Protein AF-A0A1Q6EIS1-F1 (afdb_monomer)

pLDDT: mean 86.13, std 13.19, range [31.45, 98.06]

Secondary structure (DSSP, 8-state):
--GGGGTHHHHHHHTT-HHHHHHHHHHTTT--HHHHHHHHHHHHHHHHHHT-S---TTTHHHHHHHHHHHHHHHHHHHTTS---TTHHHHHHHHHGGG-SS-TT--HHHHHSS-HHHHHHTT--HHHHHHHHHHHTT-HHHHHHHHHTT--TT--B-TTS-HHHHTTS-GGG-B-HHHHHHHHHHHHHHHTTHHHHHHH----TT----SHHHHHHHHHHHHHHHHHHHHHHHTT-

Structure (mmCIF, N/CA/C/O backbone):
data_AF-A0A1Q6EIS1-F1
#
_entry.id   AF-A0A1Q6EIS1-F1
#
loop_
_atom_site.group_PDB
_atom_site.id
_atom_site.type_symbol
_atom_site.label_atom_id
_atom_site.label_alt_id
_atom_site.label_comp_id
_atom_site.label_asym_id
_atom_site.label_entity_id
_atom_site.label_seq_id
_atom_site.pdbx_PDB_ins_code
_atom_site.Cartn_x
_atom_site.Cartn_y
_atom_site.Cartn_z
_atom_site.occupancy
_atom_site.B_iso_or_equiv
_atom_site.auth_seq_id
_atom_site.auth_comp_id
_atom_site.auth_asym_id
_atom_site.auth_atom_id
_atom_site.pdbx_PDB_model_num
ATOM 1 N N . MET A 1 1 ? -29.508 15.658 17.525 1.00 32.72 1 MET A N 1
ATOM 2 C CA . MET A 1 1 ? -28.485 14.763 18.112 1.00 32.72 1 MET A CA 1
ATOM 3 C C . MET A 1 1 ? -27.381 14.640 17.078 1.00 32.72 1 MET A C 1
ATOM 5 O O . MET A 1 1 ? -27.708 14.406 15.923 1.00 32.72 1 MET A O 1
ATOM 9 N N . SER A 1 2 ? -26.144 15.000 17.427 1.00 31.45 2 SER A N 1
ATOM 10 C CA . SER A 1 2 ? -25.091 15.277 16.443 1.00 31.45 2 SER A CA 1
ATOM 11 C C . SER A 1 2 ? -24.577 13.999 15.774 1.00 31.45 2 SER A C 1
ATOM 13 O O . SER A 1 2 ? -24.245 13.030 16.447 1.00 31.45 2 SER A O 1
ATOM 15 N N . ASN A 1 3 ? -24.428 14.037 14.448 1.00 36.28 3 ASN A N 1
ATOM 16 C CA . ASN A 1 3 ? -23.754 13.020 13.623 1.00 36.28 3 ASN A CA 1
ATOM 17 C C . ASN A 1 3 ? -22.251 12.835 13.957 1.00 36.28 3 ASN A C 1
ATOM 19 O O . ASN A 1 3 ? -21.523 12.200 13.202 1.00 36.28 3 ASN A O 1
ATOM 23 N N . GLN A 1 4 ? -21.754 13.385 15.069 1.00 46.34 4 GLN A N 1
ATOM 24 C CA . GLN A 1 4 ? -20.343 13.309 15.465 1.00 46.34 4 GLN A CA 1
ATOM 25 C C . GLN A 1 4 ? -19.956 11.957 16.082 1.00 46.34 4 GLN A C 1
ATOM 27 O O . GLN A 1 4 ? -18.775 11.625 16.104 1.00 46.34 4 GLN A O 1
ATOM 32 N N . SER A 1 5 ? -20.914 11.154 16.562 1.00 48.03 5 SER A N 1
ATOM 33 C CA . SER A 1 5 ? -20.610 9.876 17.226 1.00 48.03 5 SER A CA 1
ATOM 34 C C . SER A 1 5 ? -20.009 8.815 16.302 1.00 48.03 5 SER A C 1
ATOM 36 O O . SER A 1 5 ? -19.309 7.935 16.796 1.00 48.03 5 SER A O 1
ATOM 38 N N . ASN A 1 6 ? -20.248 8.895 14.988 1.00 54.75 6 ASN A N 1
ATOM 39 C CA . ASN A 1 6 ? -19.867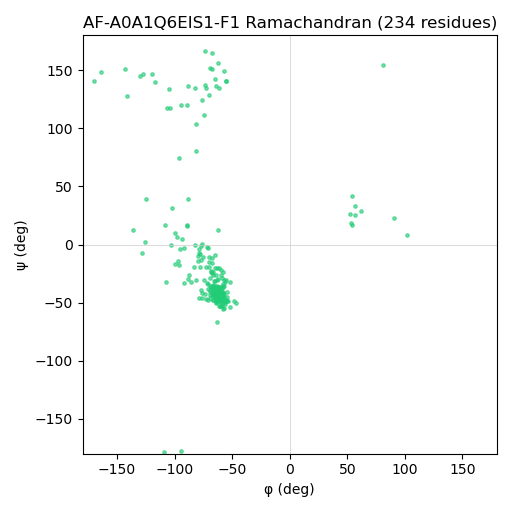 7.830 14.053 1.00 54.75 6 ASN A CA 1
ATOM 40 C C . ASN A 1 6 ? -18.401 7.902 13.592 1.00 54.75 6 ASN A C 1
ATOM 42 O O . ASN A 1 6 ? -17.855 6.882 13.186 1.00 54.75 6 ASN A O 1
ATOM 46 N N . ASN A 1 7 ? -17.731 9.053 13.726 1.00 68.12 7 ASN A N 1
ATOM 47 C CA . ASN A 1 7 ? -16.358 9.225 13.230 1.00 68.12 7 ASN A CA 1
ATOM 48 C C . ASN A 1 7 ? -15.270 9.037 14.297 1.00 68.12 7 ASN A C 1
ATOM 50 O O . ASN A 1 7 ? -14.105 8.865 13.950 1.00 68.12 7 ASN A O 1
ATOM 54 N N . LEU A 1 8 ? -15.617 9.033 15.589 1.00 80.31 8 LEU A N 1
ATOM 55 C CA . LEU A 1 8 ? -14.611 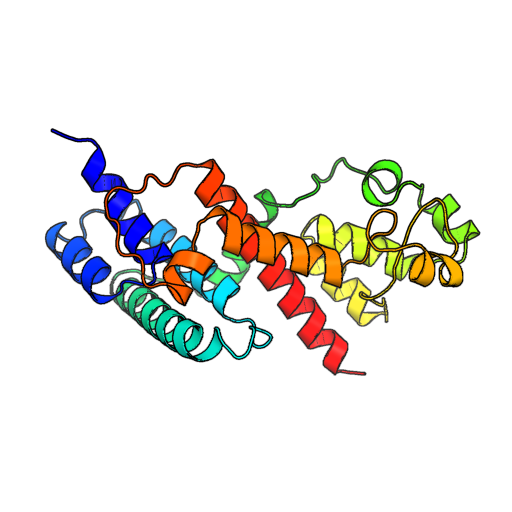8.968 16.658 1.00 80.31 8 LEU A CA 1
ATOM 56 C C . LEU A 1 8 ? -13.876 7.625 16.709 1.00 80.31 8 LEU A C 1
ATOM 58 O O . LEU A 1 8 ? -12.668 7.610 16.910 1.00 80.31 8 LEU A O 1
ATOM 62 N N . LEU A 1 9 ? -14.567 6.504 16.475 1.00 87.00 9 LEU A N 1
ATOM 63 C CA . LEU A 1 9 ? -13.917 5.187 16.444 1.00 87.00 9 LEU A CA 1
ATOM 64 C C . LEU A 1 9 ? -12.901 5.084 15.299 1.00 87.00 9 LEU A C 1
ATOM 66 O O . LEU A 1 9 ? -11.799 4.585 15.509 1.00 87.00 9 LEU A O 1
ATOM 70 N N . LEU A 1 10 ? -13.254 5.602 14.116 1.00 86.06 10 LEU A N 1
ATOM 71 C CA . LEU A 1 10 ? -12.348 5.676 12.967 1.00 86.06 10 LEU A CA 1
ATOM 72 C C . LEU A 1 10 ? -11.129 6.533 13.313 1.00 86.06 10 LEU A C 1
ATOM 74 O O . LEU A 1 10 ? -9.995 6.096 13.146 1.00 86.06 10 LEU A O 1
ATOM 78 N N . LEU A 1 11 ? -11.365 7.716 13.885 1.00 84.25 11 LEU A N 1
ATOM 79 C CA . LEU A 1 11 ? -10.304 8.625 14.298 1.00 84.25 11 LEU A CA 1
ATOM 80 C C . LEU A 1 11 ? -9.353 7.977 15.316 1.00 84.25 11 LEU A C 1
ATOM 82 O O . LEU A 1 11 ? -8.140 8.114 15.189 1.00 84.25 11 LEU A O 1
ATOM 86 N N . TYR A 1 12 ? -9.876 7.238 16.297 1.00 88.75 12 TYR A N 1
ATOM 87 C CA . TYR A 1 12 ? -9.050 6.536 17.280 1.00 88.75 12 TYR A CA 1
ATOM 88 C C . TYR A 1 12 ? -8.224 5.407 16.661 1.00 88.75 12 TYR A C 1
ATOM 90 O O . TYR A 1 12 ? -7.083 5.210 17.078 1.00 88.75 12 TYR A O 1
ATOM 98 N N . ILE A 1 13 ? -8.744 4.705 15.649 1.00 89.88 13 ILE A N 1
ATOM 99 C CA . ILE A 1 13 ? -7.963 3.717 14.894 1.00 89.88 13 ILE A CA 1
ATOM 100 C C . ILE A 1 13 ? -6.807 4.398 14.157 1.00 89.88 13 ILE A C 1
ATOM 102 O O . ILE A 1 13 ? -5.664 3.967 14.304 1.00 89.88 13 ILE A O 1
ATOM 106 N N . LEU A 1 14 ? -7.080 5.478 13.418 1.00 86.44 14 LEU A N 1
ATOM 107 C CA . LEU A 1 14 ? -6.065 6.213 12.652 1.00 86.44 14 LEU A CA 1
ATOM 108 C C . LEU A 1 14 ? -4.977 6.794 13.569 1.00 86.44 14 LEU A C 1
ATOM 110 O O . LEU A 1 14 ? -3.785 6.634 13.319 1.00 86.44 14 LEU A O 1
ATOM 114 N N . GLN A 1 15 ? -5.385 7.370 14.702 1.00 85.69 15 GLN A N 1
ATOM 115 C CA . GLN A 1 15 ? -4.487 7.925 15.723 1.00 85.69 15 GLN A CA 1
ATOM 116 C C . GLN A 1 15 ? -3.815 6.860 16.605 1.00 85.69 15 GLN A C 1
ATOM 118 O O . GLN A 1 15 ? -3.072 7.213 17.522 1.00 85.69 15 GLN A O 1
ATOM 123 N N . CYS A 1 16 ? -4.085 5.570 16.382 1.00 89.62 16 CYS A N 1
ATOM 124 C CA . CYS A 1 16 ? -3.571 4.476 17.205 1.00 89.62 16 CYS A CA 1
ATOM 125 C C . CYS A 1 16 ? -3.885 4.670 18.704 1.00 89.62 16 CYS A C 1
ATOM 127 O O . CYS A 1 16 ? -3.024 4.456 19.553 1.00 89.62 16 CYS A O 1
ATOM 129 N N . ARG A 1 17 ? -5.094 5.117 19.062 1.00 89.75 17 ARG A N 1
ATOM 130 C CA . ARG A 1 17 ? -5.544 5.349 20.449 1.00 89.75 17 ARG A CA 1
ATOM 131 C C . ARG A 1 17 ? -6.327 4.142 20.965 1.00 89.75 17 ARG A C 1
ATOM 133 O O . ARG A 1 17 ? -7.549 4.185 21.065 1.00 89.75 17 ARG A O 1
ATOM 140 N N . SER A 1 18 ? -5.614 3.058 21.272 1.00 93.50 18 SER A N 1
ATOM 141 C CA . SER A 1 18 ? -6.211 1.775 21.675 1.00 93.50 18 SER A CA 1
ATOM 142 C C . SER A 1 18 ? -7.143 1.883 22.883 1.00 93.50 18 SER A C 1
ATOM 144 O O . SER A 1 18 ? -8.273 1.412 22.811 1.00 93.50 18 SER A O 1
ATOM 146 N N . GLU A 1 19 ? -6.712 2.546 23.958 1.00 93.69 19 GLU A N 1
ATOM 147 C CA . GLU A 1 19 ? -7.511 2.714 25.183 1.00 93.69 19 GLU A CA 1
ATOM 148 C C . GLU A 1 19 ? -8.832 3.456 24.923 1.00 93.69 19 GLU A C 1
ATOM 150 O O . GLU A 1 19 ? -9.897 2.997 25.341 1.00 93.69 19 GLU A O 1
ATOM 155 N N . ASP A 1 20 ? -8.777 4.573 24.191 1.00 91.62 20 ASP A N 1
ATOM 156 C CA . ASP A 1 20 ? -9.961 5.372 23.857 1.00 91.62 20 ASP A CA 1
ATOM 157 C C . ASP A 1 20 ? -10.900 4.618 22.909 1.00 91.62 20 ASP A C 1
ATOM 159 O O . ASP A 1 20 ? -12.120 4.644 23.093 1.00 91.62 20 ASP A O 1
ATOM 163 N N . PHE A 1 21 ? -10.335 3.909 21.924 1.00 92.19 21 PHE A N 1
ATOM 164 C CA . PHE A 1 21 ? -11.090 3.047 21.021 1.00 92.19 21 PHE A CA 1
ATOM 165 C C . PHE A 1 21 ? -11.857 1.974 21.793 1.00 92.19 21 PHE A C 1
ATOM 167 O O . PHE A 1 21 ? -13.076 1.899 21.656 1.00 92.19 21 PHE A O 1
ATOM 174 N N . ILE A 1 22 ? -11.166 1.184 22.620 1.00 93.06 22 ILE A N 1
ATOM 175 C CA . ILE A 1 22 ? -11.756 0.066 23.369 1.00 93.06 22 ILE A CA 1
ATOM 176 C C . ILE A 1 22 ? -12.862 0.580 24.286 1.00 93.06 22 ILE A C 1
ATOM 178 O O . ILE A 1 22 ? -14.003 0.134 24.180 1.00 93.06 22 ILE A O 1
ATOM 182 N N . LYS A 1 23 ? -12.560 1.590 25.111 1.00 92.12 23 LYS A N 1
ATOM 183 C CA . LYS A 1 23 ? -13.539 2.184 26.024 1.00 92.12 23 LYS A CA 1
ATOM 184 C C . LYS A 1 23 ? -14.788 2.650 25.276 1.00 92.12 23 LYS A C 1
ATOM 186 O O . LYS A 1 2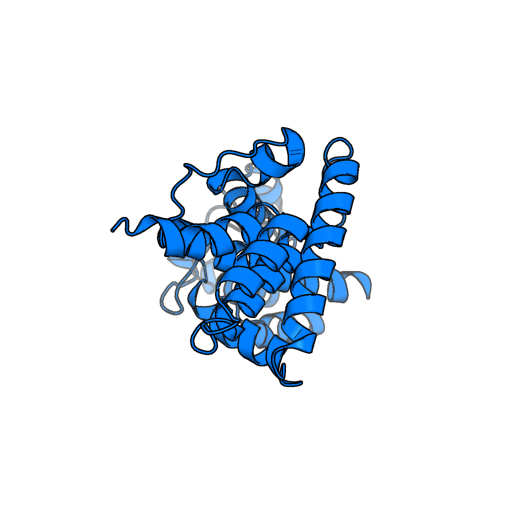3 ? -15.909 2.346 25.681 1.00 92.12 23 LYS A O 1
ATOM 191 N N . ARG A 1 24 ? -14.613 3.387 24.175 1.00 88.44 24 ARG A N 1
ATOM 192 C CA . ARG A 1 24 ? -15.742 3.944 23.424 1.00 88.44 24 ARG A CA 1
ATOM 193 C C . ARG A 1 24 ? -16.538 2.875 22.685 1.00 88.44 24 ARG A C 1
ATOM 195 O O . ARG A 1 24 ? -17.750 3.020 22.539 1.00 88.44 24 ARG A O 1
ATOM 202 N N . PHE A 1 25 ? -15.871 1.832 22.208 1.00 88.62 25 PHE A N 1
ATOM 203 C CA . PHE A 1 25 ? -16.508 0.700 21.551 1.00 88.62 25 PHE A CA 1
ATOM 204 C C . PHE A 1 25 ? -17.389 -0.092 22.536 1.00 88.62 25 PHE A C 1
ATOM 206 O O . PHE A 1 25 ? -18.539 -0.402 22.218 1.00 88.62 25 PHE A O 1
ATOM 213 N N . GLU A 1 26 ? -16.908 -0.308 23.764 1.00 88.75 26 GLU A N 1
ATOM 214 C CA . GLU A 1 26 ? -17.659 -0.967 24.846 1.00 88.75 26 GLU A CA 1
ATOM 215 C C . GLU A 1 26 ? -18.869 -0.150 25.309 1.00 88.75 26 GLU A C 1
ATOM 217 O O . GLU A 1 26 ? -19.952 -0.705 25.490 1.00 88.75 26 GLU A O 1
ATOM 222 N N . GLU A 1 27 ? -18.729 1.176 25.427 1.00 88.25 27 GLU A N 1
ATOM 223 C CA . GLU A 1 27 ? -19.841 2.091 25.740 1.00 88.25 27 GLU A CA 1
ATOM 224 C C . GLU A 1 27 ? -20.988 2.012 24.714 1.00 88.25 27 GLU A C 1
ATOM 226 O O . GLU A 1 27 ? -22.133 2.336 25.030 1.00 88.25 27 GLU A O 1
ATOM 231 N N . GLN A 1 28 ? -20.701 1.569 23.485 1.00 81.81 28 GLN A N 1
ATOM 232 C CA . GLN A 1 28 ? -21.694 1.342 22.430 1.00 81.81 28 GLN A CA 1
ATOM 233 C C . GLN A 1 28 ? -22.279 -0.085 22.460 1.00 81.81 28 GLN A C 1
ATOM 235 O O . GLN A 1 28 ? -22.890 -0.526 21.483 1.00 81.81 28 GLN A O 1
ATOM 240 N N . ASN A 1 29 ? -22.108 -0.817 23.571 1.00 72.94 29 ASN A N 1
ATOM 241 C CA . ASN A 1 29 ? -22.564 -2.195 23.795 1.00 72.94 29 ASN A CA 1
ATOM 242 C C . ASN A 1 29 ? -22.124 -3.187 22.702 1.00 72.94 29 ASN A C 1
ATOM 244 O O . ASN A 1 29 ? -22.825 -4.166 22.433 1.00 72.94 29 ASN A O 1
ATOM 248 N N . ASN A 1 30 ? -21.011 -2.929 22.008 1.00 65.69 30 ASN A N 1
ATOM 249 C CA . ASN A 1 30 ? -20.577 -3.709 20.841 1.00 65.69 30 ASN A CA 1
ATOM 250 C C . ASN A 1 30 ? -21.663 -3.837 19.742 1.00 65.69 30 ASN A C 1
ATOM 252 O O . ASN A 1 30 ? -21.593 -4.728 18.896 1.00 65.69 30 ASN A O 1
ATOM 256 N N . HIS A 1 31 ? -22.690 -2.971 19.734 1.00 54.78 31 HIS A N 1
ATOM 257 C CA . HIS A 1 31 ? -23.866 -3.091 18.856 1.00 54.78 31 HIS A CA 1
ATOM 258 C C . HIS A 1 31 ? -23.564 -2.802 17.381 1.00 54.78 31 HIS A C 1
ATOM 260 O O . HIS A 1 31 ? -24.426 -2.969 16.521 1.00 54.78 31 HIS A O 1
ATOM 266 N N . CYS A 1 32 ? -22.331 -2.423 17.054 1.00 53.53 32 CYS A N 1
ATOM 267 C CA . CYS A 1 32 ? -21.925 -2.130 15.690 1.00 53.53 32 CYS A CA 1
ATOM 268 C C . CYS A 1 32 ? -21.431 -3.375 14.933 1.00 53.53 32 CYS A C 1
ATOM 270 O O . CYS A 1 32 ? -20.479 -3.268 14.166 1.00 53.53 32 CYS A O 1
ATOM 272 N N . PHE A 1 33 ? -22.066 -4.550 15.104 1.00 54.00 33 PHE A N 1
ATOM 273 C CA . PHE A 1 33 ? -21.690 -5.797 14.398 1.00 54.00 33 PHE A CA 1
ATOM 274 C C . PHE A 1 33 ? -21.591 -5.596 12.871 1.00 54.00 33 PHE A C 1
ATOM 276 O O . PHE A 1 33 ? -20.730 -6.177 12.219 1.00 54.00 33 PHE A O 1
ATOM 283 N N . ILE A 1 34 ? -22.421 -4.695 12.327 1.00 53.62 34 ILE A N 1
ATOM 284 C CA . ILE A 1 34 ? -22.502 -4.328 10.901 1.00 53.62 34 ILE A CA 1
ATOM 285 C C . ILE A 1 34 ? -21.267 -3.540 10.401 1.00 53.62 34 ILE A C 1
ATOM 287 O O . ILE A 1 34 ? -21.081 -3.404 9.198 1.00 53.62 34 ILE A O 1
ATOM 291 N N . GLY A 1 35 ? -20.372 -3.082 11.281 1.00 70.75 35 GLY A N 1
ATOM 292 C CA . GLY A 1 35 ? -19.153 -2.355 10.900 1.00 70.75 35 GLY A CA 1
ATOM 293 C C . GLY A 1 35 ? -17.854 -2.895 11.500 1.00 70.75 35 GLY A C 1
ATOM 294 O O . GLY A 1 35 ? -16.785 -2.434 11.111 1.00 70.75 35 GLY A O 1
ATOM 295 N N . VAL A 1 36 ? -17.894 -3.863 12.426 1.00 76.06 36 VAL A N 1
ATOM 296 C CA . VAL A 1 36 ? -16.677 -4.317 13.139 1.00 76.06 36 VAL A CA 1
ATOM 297 C C . VAL A 1 36 ? -15.651 -4.937 12.195 1.00 76.06 36 VAL A C 1
ATOM 299 O O . VAL A 1 36 ? -14.455 -4.722 12.372 1.00 76.06 36 VAL A O 1
ATOM 302 N N . TYR A 1 37 ? -16.098 -5.653 11.160 1.00 82.94 37 TYR A N 1
ATOM 303 C CA . TYR A 1 37 ? -15.187 -6.180 10.143 1.00 82.94 37 TYR A CA 1
ATOM 304 C C . TYR A 1 37 ? -14.479 -5.050 9.382 1.00 82.94 37 TYR A C 1
ATOM 306 O O . TYR A 1 37 ? -13.271 -5.116 9.181 1.00 82.94 37 TYR A O 1
ATOM 314 N N . SER A 1 38 ? -15.192 -3.969 9.053 1.00 86.44 38 SER A N 1
ATOM 315 C CA . SER A 1 38 ? -14.609 -2.776 8.426 1.00 86.44 38 SER A CA 1
ATOM 316 C C . SER A 1 38 ? -13.651 -2.030 9.357 1.00 86.44 38 SER A C 1
ATOM 318 O O . SER A 1 38 ? -12.601 -1.579 8.912 1.00 86.44 38 SER A O 1
ATOM 320 N N . LEU A 1 39 ? -13.945 -1.955 10.661 1.00 89.62 39 LEU A N 1
ATOM 321 C CA . LEU A 1 39 ? -13.004 -1.411 11.652 1.00 89.62 39 LEU A CA 1
ATOM 322 C C . LEU A 1 39 ? -11.742 -2.274 11.761 1.00 89.62 39 LEU A C 1
ATOM 324 O O . LEU A 1 39 ? -10.642 -1.740 11.882 1.00 89.62 39 LEU A O 1
ATOM 328 N N . TYR A 1 40 ? -11.882 -3.598 11.678 1.00 91.50 40 TYR A N 1
ATOM 329 C CA . TYR A 1 40 ? -10.746 -4.513 11.652 1.00 91.50 40 TYR A CA 1
ATOM 330 C C . TYR A 1 40 ? -9.914 -4.348 10.369 1.00 91.50 40 TYR A C 1
ATOM 332 O O . TYR A 1 40 ? -8.691 -4.262 10.453 1.00 91.50 40 TYR A O 1
ATOM 340 N N . GLN A 1 41 ? -10.553 -4.217 9.199 1.00 91.25 41 GLN A N 1
ATOM 341 C CA . GLN A 1 41 ? -9.879 -3.893 7.933 1.00 91.25 41 GLN A CA 1
ATOM 342 C C . GLN A 1 41 ? -9.113 -2.568 8.021 1.00 91.25 41 GLN A C 1
ATOM 344 O O . GLN A 1 41 ? -7.954 -2.504 7.614 1.00 91.25 41 GLN A O 1
ATOM 349 N N . LEU A 1 42 ? -9.729 -1.532 8.597 1.00 90.88 42 LEU A N 1
ATOM 350 C CA . LEU A 1 42 ? -9.106 -0.224 8.787 1.00 90.88 42 LEU A CA 1
ATOM 351 C C . LEU A 1 42 ? -7.896 -0.302 9.724 1.00 90.88 42 LEU A C 1
ATOM 353 O O . LEU A 1 42 ? -6.816 0.177 9.387 1.00 90.88 42 LEU A O 1
ATOM 357 N N . ALA A 1 43 ? -8.055 -0.944 10.884 1.00 92.94 43 ALA A N 1
ATOM 358 C CA . ALA A 1 43 ? -6.973 -1.119 11.848 1.00 92.94 43 ALA A CA 1
ATOM 359 C C . ALA A 1 43 ? -5.816 -1.937 11.262 1.00 92.94 43 ALA A C 1
ATOM 361 O O . ALA A 1 43 ? -4.652 -1.635 11.522 1.00 92.94 43 ALA A O 1
ATOM 362 N N . TYR A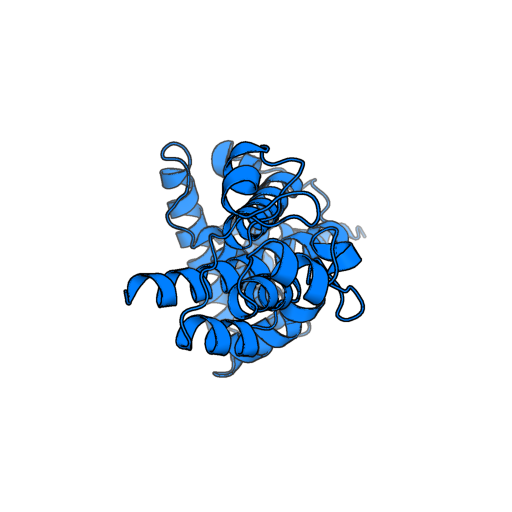 1 44 ? -6.123 -2.945 10.442 1.00 94.62 44 TYR A N 1
ATOM 363 C CA . TYR A 1 44 ? -5.107 -3.757 9.781 1.00 94.62 44 TYR A CA 1
ATOM 364 C C . TYR A 1 44 ? -4.395 -2.962 8.680 1.00 94.62 44 TYR A C 1
ATOM 366 O O . TYR A 1 44 ? -3.181 -3.058 8.558 1.00 94.62 44 TYR A O 1
ATOM 374 N N . SER A 1 45 ? -5.115 -2.119 7.938 1.00 93.12 45 SER A N 1
ATOM 375 C CA . SER A 1 45 ? -4.533 -1.220 6.930 1.00 93.12 45 SER A CA 1
ATOM 376 C C . SER A 1 45 ? -3.581 -0.203 7.563 1.00 93.12 45 SER A C 1
ATOM 378 O O . SER A 1 45 ? -2.465 -0.022 7.085 1.00 93.12 45 SER A O 1
ATOM 380 N N . ASN A 1 46 ? -3.963 0.380 8.704 1.00 91.06 46 ASN A N 1
ATOM 381 C CA . ASN A 1 46 ? -3.080 1.271 9.460 1.00 91.06 46 ASN A CA 1
ATOM 382 C C . ASN A 1 46 ? -1.834 0.529 9.983 1.00 91.06 46 ASN A C 1
ATOM 384 O O . ASN A 1 46 ? -0.715 1.029 9.904 1.00 91.06 46 ASN A O 1
ATOM 388 N N . TYR A 1 47 ? -2.012 -0.706 10.468 1.00 92.56 47 TYR A N 1
ATOM 389 C CA . TYR A 1 47 ? -0.898 -1.566 10.871 1.00 92.56 47 TYR A CA 1
ATOM 390 C C . TYR A 1 47 ? 0.058 -1.883 9.713 1.00 92.56 47 TYR A C 1
ATOM 392 O O . TYR A 1 47 ? 1.266 -1.909 9.935 1.00 92.56 47 TYR A O 1
ATOM 400 N N . LEU A 1 48 ? -0.464 -2.116 8.503 1.00 92.69 48 LEU A N 1
ATOM 401 C CA . LEU A 1 48 ? 0.349 -2.370 7.314 1.00 92.69 48 LEU A CA 1
ATOM 402 C C . LEU A 1 48 ? 1.252 -1.179 7.010 1.00 92.69 48 LEU A C 1
ATOM 404 O O . LEU A 1 48 ? 2.460 -1.373 6.959 1.00 92.69 48 LEU A O 1
ATOM 408 N N . ILE A 1 49 ? 0.700 0.032 6.906 1.00 90.31 49 ILE A N 1
ATOM 409 C CA . ILE A 1 49 ? 1.480 1.260 6.658 1.00 90.31 49 ILE A CA 1
ATOM 410 C C . ILE A 1 49 ? 2.584 1.418 7.710 1.00 90.31 49 ILE A C 1
ATOM 412 O O . ILE A 1 49 ? 3.743 1.645 7.390 1.00 90.31 49 ILE A O 1
ATOM 416 N N . LEU A 1 50 ? 2.245 1.200 8.981 1.00 89.19 50 LEU A N 1
ATOM 417 C CA . LEU A 1 50 ? 3.200 1.265 10.085 1.00 89.19 50 LEU A CA 1
ATOM 418 C C . LEU A 1 50 ? 4.265 0.161 10.064 1.00 89.19 50 LEU A C 1
ATOM 420 O O . LEU A 1 50 ? 5.236 0.267 10.807 1.00 89.19 50 LEU A O 1
ATOM 424 N N . SER A 1 51 ? 4.087 -0.920 9.303 1.00 88.31 51 SER A N 1
ATOM 425 C CA . SER A 1 51 ? 4.948 -2.109 9.369 1.00 88.31 51 SER A CA 1
ATOM 426 C C . SER A 1 51 ? 6.278 -1.978 8.632 1.00 88.31 51 SER A C 1
ATOM 428 O O . SER A 1 51 ? 7.122 -2.853 8.802 1.00 88.31 51 SER A O 1
ATOM 430 N N . ASP A 1 52 ? 6.485 -0.893 7.884 1.00 82.44 52 ASP A N 1
ATOM 431 C CA . ASP A 1 52 ? 7.778 -0.595 7.269 1.00 82.44 52 ASP A CA 1
ATOM 432 C C . ASP A 1 52 ? 8.855 -0.358 8.327 1.00 82.44 52 ASP A C 1
ATOM 434 O O . ASP A 1 52 ? 8.575 0.322 9.306 1.00 82.44 52 ASP A O 1
ATOM 438 N N . ASP A 1 53 ? 10.059 -0.896 8.167 1.00 76.62 53 ASP A N 1
ATOM 439 C CA . ASP A 1 53 ? 11.171 -0.687 9.100 1.00 76.62 53 ASP A CA 1
ATOM 440 C C . ASP A 1 53 ? 12.112 0.455 8.672 1.00 76.62 53 ASP A C 1
ATOM 442 O O . ASP A 1 53 ? 13.005 0.824 9.437 1.00 76.62 53 ASP A O 1
ATOM 446 N N . GLU A 1 54 ? 11.884 1.068 7.508 1.00 82.62 54 GLU A N 1
ATOM 447 C CA . GLU A 1 54 ? 12.715 2.146 6.951 1.00 82.62 54 GLU A CA 1
ATOM 448 C C . GLU A 1 54 ? 12.288 3.560 7.391 1.00 82.62 54 GLU A C 1
ATOM 450 O O . GLU A 1 54 ? 12.723 4.564 6.825 1.00 82.62 54 GLU A O 1
ATOM 455 N N . TRP A 1 55 ? 11.480 3.677 8.452 1.00 83.75 55 TRP A N 1
ATOM 456 C CA . TRP A 1 55 ? 11.140 4.982 9.030 1.00 83.75 55 TRP A CA 1
ATOM 457 C C . TRP A 1 55 ? 12.381 5.774 9.449 1.00 83.75 55 TRP A C 1
ATOM 459 O O . TRP A 1 55 ? 13.381 5.233 9.933 1.00 83.75 55 TRP A O 1
ATOM 469 N N . SER A 1 56 ? 12.271 7.102 9.368 1.00 84.00 56 SER A N 1
ATOM 470 C CA . SER A 1 56 ? 13.302 8.000 9.882 1.00 84.00 56 SER A CA 1
ATOM 471 C C . SER A 1 56 ? 13.587 7.727 11.364 1.00 84.00 56 SER A C 1
ATOM 473 O O . SER A 1 56 ? 12.683 7.496 12.171 1.00 84.00 56 SER A O 1
ATOM 475 N N . GLN A 1 57 ? 14.863 7.791 11.755 1.00 85.81 57 GLN A N 1
ATOM 476 C CA . GLN A 1 57 ? 15.299 7.475 13.124 1.00 85.81 57 GLN A CA 1
ATOM 477 C C . GLN A 1 57 ? 14.601 8.331 14.195 1.00 85.81 57 GLN A C 1
ATOM 479 O O . GLN A 1 57 ? 14.368 7.868 15.309 1.00 85.81 57 GLN A O 1
ATOM 484 N N . SER A 1 58 ? 14.226 9.568 13.858 1.00 84.25 58 SER A N 1
ATOM 485 C CA . SER A 1 58 ? 13.457 10.450 14.741 1.00 84.25 58 SER A CA 1
ATOM 486 C C . SER A 1 58 ? 12.014 9.986 14.959 1.00 84.25 58 SER A C 1
ATOM 488 O O . SER A 1 58 ? 11.450 10.261 16.016 1.00 84.25 58 SER A O 1
ATOM 490 N N . ALA A 1 59 ? 11.420 9.281 13.993 1.00 82.56 59 ALA A N 1
ATOM 491 C CA . ALA A 1 59 ? 10.049 8.788 14.069 1.00 82.56 59 ALA A CA 1
ATOM 492 C C . ALA A 1 59 ? 9.939 7.410 14.746 1.00 82.56 59 ALA A C 1
ATOM 494 O O . ALA A 1 59 ? 8.902 7.117 15.342 1.00 82.56 59 ALA A O 1
ATOM 495 N N . ILE A 1 60 ? 10.991 6.579 14.718 1.00 87.00 60 ILE A N 1
ATOM 496 C CA . ILE A 1 60 ? 10.964 5.191 15.227 1.00 87.00 60 ILE A CA 1
ATOM 497 C C . ILE A 1 60 ? 10.316 5.044 16.618 1.00 87.00 60 ILE A C 1
ATOM 499 O O . ILE A 1 60 ? 9.398 4.229 16.738 1.00 87.00 60 ILE A O 1
ATOM 503 N N . PRO A 1 61 ? 10.684 5.823 17.661 1.00 87.38 61 PRO A N 1
ATOM 504 C CA . PRO A 1 61 ? 10.107 5.635 18.997 1.00 87.38 61 PRO A CA 1
ATOM 505 C C . PRO A 1 61 ? 8.583 5.797 19.025 1.00 87.38 61 PRO A C 1
ATOM 507 O O . PRO A 1 61 ? 7.868 5.112 19.756 1.00 87.38 61 PRO A O 1
ATOM 510 N N . VAL A 1 62 ? 8.074 6.715 18.209 1.00 85.88 62 VAL A N 1
ATOM 511 C CA . VAL A 1 62 ? 6.644 6.953 18.057 1.00 85.88 62 VAL A CA 1
ATOM 512 C C . VAL A 1 62 ? 5.993 5.816 17.272 1.00 85.88 62 VAL A C 1
ATOM 514 O O . VAL A 1 62 ? 4.957 5.298 17.693 1.00 85.88 62 VAL A O 1
ATOM 517 N N . ILE A 1 63 ? 6.597 5.411 16.152 1.00 88.12 63 ILE A N 1
ATOM 518 C CA . ILE A 1 63 ? 6.097 4.328 15.298 1.00 88.12 63 ILE A CA 1
ATOM 519 C C . ILE A 1 63 ? 5.964 3.029 16.097 1.00 88.12 63 ILE A C 1
ATOM 521 O O . ILE A 1 63 ? 4.943 2.350 15.996 1.00 88.12 63 ILE A O 1
ATOM 525 N N . GLU A 1 64 ? 6.921 2.705 16.967 1.00 90.00 64 GLU A N 1
ATOM 526 C CA . GLU A 1 64 ? 6.847 1.537 17.853 1.00 90.00 64 GLU A CA 1
ATOM 527 C C . GLU A 1 64 ? 5.632 1.577 18.793 1.00 90.00 64 GLU A C 1
ATOM 529 O O . GLU A 1 64 ? 4.932 0.569 18.960 1.00 90.00 64 GLU A O 1
ATOM 534 N N . ILE A 1 65 ? 5.330 2.745 19.370 1.00 89.94 65 ILE A N 1
ATOM 535 C CA . ILE A 1 65 ? 4.138 2.939 20.208 1.00 89.94 65 ILE A CA 1
ATOM 536 C C . ILE A 1 65 ? 2.868 2.746 19.372 1.00 89.94 65 ILE A C 1
ATOM 538 O O . ILE A 1 65 ? 1.956 2.028 19.794 1.00 89.94 65 ILE A O 1
ATOM 542 N N . CYS A 1 66 ? 2.802 3.345 18.183 1.00 90.00 66 CYS A N 1
ATOM 543 C CA . CYS A 1 66 ? 1.657 3.225 17.280 1.00 90.00 66 CYS A CA 1
ATOM 544 C C . CYS A 1 66 ? 1.434 1.777 16.827 1.00 90.00 66 CYS A C 1
ATOM 546 O O . CYS A 1 66 ? 0.312 1.274 16.922 1.00 90.00 66 CYS A O 1
ATOM 548 N N . ARG A 1 67 ? 2.501 1.062 16.449 1.00 91.62 67 ARG A N 1
ATOM 549 C CA . ARG A 1 67 ? 2.482 -0.374 16.121 1.00 91.62 67 ARG A CA 1
ATOM 550 C C . ARG A 1 67 ? 1.911 -1.193 17.273 1.00 91.62 67 ARG A C 1
ATOM 552 O O . ARG A 1 67 ? 1.040 -2.037 17.053 1.00 91.62 67 ARG A O 1
ATOM 559 N N . LYS A 1 68 ? 2.374 -0.948 18.505 1.00 93.56 68 LYS A N 1
ATOM 560 C CA . LYS A 1 68 ? 1.868 -1.634 19.702 1.00 93.56 68 LYS A CA 1
ATOM 561 C C . LYS A 1 68 ? 0.367 -1.395 19.884 1.00 93.56 68 LYS A C 1
ATOM 563 O O . LYS A 1 68 ? -0.383 -2.356 20.033 1.00 93.56 68 LYS A O 1
ATOM 568 N N . ARG A 1 69 ? -0.083 -0.143 19.812 1.00 93.75 69 ARG A N 1
ATOM 569 C CA . ARG A 1 69 ? -1.498 0.207 20.011 1.00 93.75 69 ARG A CA 1
ATOM 570 C C . ARG A 1 69 ? -2.404 -0.289 18.880 1.00 93.75 69 ARG A C 1
ATOM 572 O O . ARG A 1 69 ? -3.509 -0.750 19.149 1.00 93.75 69 ARG A O 1
ATOM 579 N N . CYS A 1 70 ? -1.934 -0.296 17.633 1.00 93.50 70 CYS A N 1
ATOM 580 C CA . CYS A 1 70 ? -2.641 -0.957 16.532 1.00 93.50 70 CYS A CA 1
ATOM 581 C C . CYS A 1 70 ? -2.821 -2.456 16.799 1.00 93.50 70 CYS A C 1
ATOM 583 O O . CYS A 1 70 ? -3.921 -2.983 16.628 1.00 93.50 70 CYS A O 1
ATOM 585 N N . LYS A 1 71 ? -1.775 -3.147 17.277 1.00 95.19 71 LYS A N 1
ATOM 586 C CA . LYS A 1 71 ? -1.869 -4.568 17.656 1.00 95.19 71 LYS A CA 1
ATOM 587 C C . LYS A 1 71 ? -2.875 -4.798 18.785 1.00 95.19 71 LYS A C 1
ATOM 589 O O . LYS A 1 71 ? -3.609 -5.781 18.730 1.00 95.19 71 LYS A O 1
ATOM 594 N N . GLU A 1 72 ? -2.943 -3.905 19.771 1.00 96.94 72 GLU A N 1
ATOM 595 C CA . GLU A 1 72 ? -3.943 -3.964 20.849 1.00 96.94 72 GLU A CA 1
ATOM 596 C C . GLU A 1 72 ? -5.376 -3.851 20.304 1.00 96.94 72 GLU A C 1
ATOM 598 O O . GLU A 1 72 ? -6.216 -4.685 20.640 1.00 96.94 72 GLU A O 1
ATOM 603 N N . ILE A 1 73 ? -5.642 -2.891 19.407 1.00 95.38 73 ILE A N 1
ATOM 604 C CA . ILE A 1 73 ? -6.947 -2.740 18.735 1.00 95.38 73 ILE A CA 1
ATOM 605 C C . ILE A 1 73 ? -7.298 -4.004 17.941 1.00 95.38 73 ILE A C 1
ATOM 607 O O . ILE A 1 73 ? -8.398 -4.541 18.073 1.00 95.38 73 ILE A O 1
ATOM 611 N N . LEU A 1 74 ? -6.362 -4.509 17.133 1.00 95.25 74 LEU A N 1
ATOM 612 C CA . LEU A 1 74 ? -6.563 -5.709 16.318 1.00 95.25 74 LEU A CA 1
ATOM 613 C C . LEU A 1 74 ? -6.856 -6.945 17.174 1.00 95.25 74 LEU A C 1
ATOM 615 O O . LEU A 1 74 ? -7.749 -7.722 16.837 1.00 95.25 74 LEU A O 1
ATOM 619 N N . LEU A 1 75 ? -6.116 -7.133 18.270 1.00 95.19 75 LEU A N 1
ATOM 620 C CA . LEU A 1 75 ? -6.321 -8.247 19.195 1.00 95.19 75 LEU A CA 1
ATOM 621 C C . LEU A 1 75 ? -7.681 -8.149 19.886 1.00 95.19 75 LEU A C 1
ATOM 623 O O . LEU A 1 75 ? -8.393 -9.147 19.977 1.00 95.19 75 LEU A O 1
ATOM 627 N N . TYR A 1 76 ? -8.054 -6.949 20.331 1.00 94.12 76 TYR A N 1
ATOM 628 C CA . TYR A 1 76 ? -9.357 -6.699 20.931 1.00 94.12 76 TYR A CA 1
ATOM 629 C C . TYR A 1 76 ? -10.493 -7.057 19.966 1.00 94.12 76 TYR A C 1
ATOM 631 O O . TYR A 1 76 ? -11.365 -7.852 20.310 1.00 94.12 76 TYR A O 1
ATOM 639 N N . LEU A 1 77 ? -10.439 -6.557 18.727 1.00 91.94 77 LEU A N 1
ATOM 640 C CA . LEU A 1 77 ? -11.454 -6.847 17.713 1.00 91.94 77 LEU A CA 1
ATOM 641 C C . LEU A 1 77 ? -11.527 -8.345 17.389 1.00 91.94 77 LEU A C 1
ATOM 643 O O . LEU A 1 77 ? -12.626 -8.892 17.343 1.00 91.94 77 LEU A O 1
ATOM 647 N N . LYS A 1 78 ? -10.385 -9.037 17.257 1.00 90.75 78 LYS A N 1
ATOM 648 C CA . LYS A 1 78 ? -10.330 -10.501 17.047 1.00 90.75 78 LYS A CA 1
ATOM 649 C C . LYS A 1 78 ? -10.998 -11.317 18.152 1.00 90.75 78 LYS A C 1
ATOM 651 O O . LYS A 1 78 ? -11.466 -12.415 17.878 1.00 90.75 78 LYS A O 1
ATOM 656 N N . ASN A 1 79 ? -11.038 -10.814 19.384 1.00 89.88 79 ASN A N 1
ATOM 657 C CA . ASN A 1 79 ? -11.723 -11.501 20.482 1.00 89.88 79 ASN A CA 1
ATOM 658 C C . ASN A 1 79 ? -13.251 -11.347 20.413 1.00 89.88 79 ASN A C 1
ATOM 660 O O . ASN A 1 79 ? -13.969 -12.057 21.113 1.00 89.88 79 ASN A O 1
ATOM 664 N N . ILE A 1 80 ? -13.746 -10.427 19.582 1.00 87.62 80 ILE A N 1
ATOM 665 C CA . ILE A 1 80 ? -15.170 -10.097 19.445 1.00 87.62 80 ILE A CA 1
ATOM 666 C C . ILE A 1 80 ? -15.736 -10.633 18.126 1.00 87.62 80 ILE A C 1
ATOM 668 O O . ILE A 1 80 ? -16.906 -11.013 18.074 1.00 87.62 80 ILE A O 1
ATOM 672 N N . ILE A 1 81 ? -14.921 -10.694 17.066 1.00 86.25 81 ILE A N 1
ATOM 673 C CA . ILE A 1 81 ? -15.330 -11.182 15.743 1.00 86.25 81 ILE A CA 1
ATOM 674 C C . ILE A 1 81 ? -14.523 -12.400 15.306 1.00 86.25 81 ILE A C 1
ATOM 676 O O . ILE A 1 81 ? -13.320 -12.493 15.537 1.00 86.25 81 ILE A O 1
ATOM 680 N N . ALA A 1 82 ? -15.171 -13.299 14.568 1.00 84.62 82 ALA A N 1
ATOM 681 C CA . ALA A 1 82 ? -14.465 -14.339 13.836 1.00 84.62 82 ALA A CA 1
ATOM 682 C C . ALA A 1 82 ? -13.781 -13.722 12.605 1.00 84.62 82 ALA A C 1
ATOM 684 O O . ALA A 1 82 ? -14.450 -13.300 11.662 1.00 84.62 82 ALA A O 1
ATOM 685 N N . VAL A 1 83 ? -12.448 -13.674 12.612 1.00 85.50 83 VAL A N 1
ATOM 686 C CA . VAL A 1 83 ? -11.657 -13.287 11.435 1.00 85.50 83 VAL A CA 1
ATOM 687 C C . VAL A 1 83 ? -11.359 -14.549 10.619 1.00 85.50 83 VAL A C 1
ATOM 689 O O . VAL A 1 83 ? -10.738 -15.471 11.155 1.00 85.50 83 VAL A O 1
ATOM 692 N N . PRO A 1 84 ? -11.792 -14.634 9.349 1.00 86.81 84 PRO A N 1
ATOM 693 C CA . PRO A 1 84 ? -11.550 -15.813 8.530 1.00 86.81 84 PRO A CA 1
ATOM 694 C C . PRO A 1 84 ? -10.059 -15.957 8.212 1.00 86.81 84 PRO A C 1
ATOM 696 O O . PRO A 1 84 ? -9.334 -14.972 8.076 1.00 86.81 84 PRO A O 1
ATOM 699 N N . THR A 1 85 ? -9.596 -17.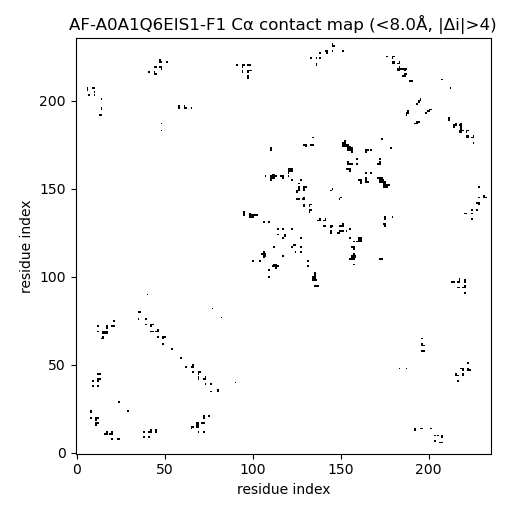191 8.015 1.00 88.44 85 THR A N 1
ATOM 700 C CA . THR A 1 85 ? -8.213 -17.460 7.585 1.00 88.44 85 THR A CA 1
ATOM 701 C C . THR A 1 85 ? -7.907 -16.890 6.197 1.00 88.44 85 THR A C 1
ATOM 703 O O . THR A 1 85 ? -6.744 -16.679 5.873 1.00 88.44 85 THR A O 1
ATOM 706 N N . SER A 1 86 ? -8.935 -16.615 5.386 1.00 90.06 86 SER A N 1
ATOM 707 C CA . SER A 1 86 ? -8.824 -15.958 4.079 1.00 90.06 86 SER A CA 1
ATOM 708 C C . SER A 1 86 ? -8.666 -14.438 4.154 1.00 90.06 86 SER A C 1
ATOM 710 O O . SER A 1 86 ? -8.477 -13.818 3.112 1.00 90.06 86 SER A O 1
ATOM 712 N N . PHE A 1 87 ? -8.712 -13.831 5.349 1.00 89.88 87 PHE A N 1
ATOM 713 C CA . PHE A 1 87 ? -8.769 -12.376 5.520 1.00 89.88 87 PHE A CA 1
ATOM 714 C C . PHE A 1 87 ? -7.729 -11.617 4.689 1.00 89.88 87 PHE A C 1
ATOM 716 O O . PHE A 1 87 ? -8.089 -10.671 4.001 1.00 89.88 87 PHE A O 1
ATOM 723 N N . GLU A 1 88 ? -6.456 -12.020 4.716 1.00 88.44 88 GLU A N 1
ATOM 724 C CA . GLU A 1 88 ? -5.399 -11.299 3.987 1.00 88.44 88 GLU A CA 1
ATOM 725 C C . GLU A 1 88 ? -5.576 -11.380 2.466 1.00 88.44 88 GLU A C 1
ATOM 727 O O . GLU A 1 88 ? -5.314 -10.413 1.751 1.00 88.44 88 GLU A O 1
ATOM 732 N N . TYR A 1 89 ? -6.059 -12.516 1.963 1.00 88.38 89 TYR A N 1
ATOM 733 C CA . TYR A 1 89 ? -6.371 -12.691 0.547 1.00 88.38 89 TYR A CA 1
ATOM 734 C C . TYR A 1 89 ? -7.585 -11.848 0.134 1.00 88.38 89 TYR A C 1
ATOM 736 O O . TYR A 1 89 ? -7.550 -11.166 -0.892 1.00 88.38 89 TYR A O 1
ATOM 744 N N . ASP A 1 90 ? -8.633 -11.838 0.958 1.00 90.25 90 ASP A N 1
ATOM 745 C CA . ASP A 1 90 ? -9.834 -11.032 0.730 1.00 90.25 90 ASP A CA 1
ATOM 746 C C . ASP A 1 90 ? -9.529 -9.530 0.831 1.00 90.25 90 ASP A C 1
ATOM 748 O O . ASP A 1 90 ? -10.047 -8.732 0.048 1.00 90.25 90 ASP A O 1
ATOM 752 N N . LEU A 1 91 ? -8.632 -9.145 1.744 1.00 90.31 91 LEU A N 1
ATOM 753 C CA . LEU A 1 91 ? -8.143 -7.779 1.875 1.00 90.31 91 LEU A CA 1
ATOM 754 C C . LEU A 1 91 ? -7.414 -7.340 0.604 1.00 90.31 91 LEU A C 1
ATOM 756 O O . LEU A 1 91 ? -7.738 -6.281 0.089 1.00 90.31 91 LEU A O 1
ATOM 760 N N . ARG A 1 92 ? -6.506 -8.149 0.039 1.00 90.12 92 ARG A N 1
ATOM 761 C CA . ARG A 1 92 ? -5.836 -7.810 -1.235 1.00 90.12 92 ARG A CA 1
ATOM 762 C C . ARG A 1 92 ? -6.828 -7.583 -2.375 1.00 90.12 92 ARG A C 1
ATOM 764 O O . ARG A 1 92 ? -6.678 -6.629 -3.130 1.00 90.12 92 ARG A O 1
ATOM 771 N N . LYS A 1 93 ? -7.866 -8.420 -2.479 1.00 90.50 93 LYS A N 1
ATOM 772 C CA . LYS A 1 93 ? -8.933 -8.233 -3.477 1.00 90.50 93 LYS A CA 1
ATOM 773 C C . LYS A 1 93 ? -9.680 -6.921 -3.288 1.00 90.50 93 LYS A C 1
ATOM 775 O O . LYS A 1 93 ? -9.968 -6.246 -4.267 1.00 90.50 93 LYS A O 1
ATOM 780 N N . HIS A 1 94 ? -10.000 -6.581 -2.043 1.00 90.44 94 HIS A N 1
ATOM 781 C CA . HIS A 1 94 ? -10.642 -5.315 -1.718 1.00 90.44 94 HIS A CA 1
ATOM 782 C C . HIS A 1 94 ? -9.729 -4.121 -2.031 1.00 90.44 94 HIS A C 1
ATOM 784 O O . HIS A 1 94 ? -10.170 -3.155 -2.648 1.00 90.44 94 HIS A O 1
ATOM 790 N N . LEU A 1 95 ? -8.456 -4.216 -1.646 1.00 93.06 95 LEU A N 1
ATOM 791 C CA . LEU A 1 95 ? -7.460 -3.164 -1.807 1.00 93.06 95 LEU A CA 1
ATOM 792 C C . LEU A 1 95 ? -7.103 -2.888 -3.274 1.00 93.06 95 LEU A C 1
ATOM 794 O O . LEU A 1 95 ? -6.747 -1.762 -3.605 1.00 93.06 95 LEU A O 1
ATOM 798 N N . LYS A 1 96 ? -7.284 -3.865 -4.172 1.00 92.44 96 LYS A N 1
ATOM 799 C CA . LYS A 1 96 ? -7.112 -3.667 -5.620 1.00 92.44 96 LYS A CA 1
ATOM 800 C C . LYS A 1 96 ? -7.968 -2.516 -6.172 1.00 92.44 96 LYS A C 1
ATOM 802 O O . LYS A 1 96 ? -7.541 -1.831 -7.093 1.00 92.44 96 LYS A O 1
ATOM 807 N N . CYS A 1 97 ? -9.139 -2.248 -5.589 1.00 92.38 97 CYS A N 1
ATOM 808 C CA . CYS A 1 97 ? -10.000 -1.133 -6.001 1.00 92.38 97 CYS A CA 1
ATOM 809 C C . CYS A 1 97 ? -9.387 0.260 -5.759 1.00 92.38 97 CYS A C 1
ATOM 811 O O . CYS A 1 97 ? -9.964 1.247 -6.205 1.00 92.38 97 CYS A O 1
ATOM 813 N N . PHE A 1 98 ? -8.260 0.342 -5.047 1.00 93.81 98 PHE A N 1
ATOM 814 C CA . PHE A 1 98 ? -7.553 1.583 -4.726 1.00 93.81 98 PHE A CA 1
ATOM 815 C C . PHE A 1 98 ? -6.242 1.731 -5.512 1.00 93.81 98 PHE A C 1
ATOM 817 O O . PHE A 1 98 ? -5.392 2.537 -5.134 1.00 93.81 98 PHE A O 1
ATOM 824 N N . ALA A 1 99 ? -6.058 0.958 -6.588 1.00 94.88 99 ALA A N 1
ATOM 825 C CA . ALA A 1 99 ? -4.919 1.123 -7.486 1.00 94.88 99 ALA A CA 1
ATOM 826 C C . ALA A 1 99 ? -4.842 2.564 -8.013 1.00 94.88 99 ALA A C 1
ATOM 828 O O . ALA A 1 99 ? -5.862 3.191 -8.300 1.00 94.88 99 ALA A O 1
ATOM 829 N N . TYR A 1 100 ? -3.621 3.081 -8.117 1.00 92.94 100 TYR A N 1
ATOM 830 C CA . TYR A 1 100 ? -3.320 4.405 -8.648 1.00 92.94 100 TYR A CA 1
ATOM 831 C C . TYR A 1 100 ? -3.703 4.497 -10.128 1.00 92.94 100 TYR A C 1
ATOM 833 O O . TYR A 1 100 ? -4.351 5.456 -10.543 1.00 92.94 100 TYR A O 1
ATOM 841 N N . TYR A 1 101 ? -3.398 3.447 -10.897 1.00 92.81 101 TYR A N 1
ATOM 842 C CA . TYR A 1 101 ? -3.878 3.289 -12.265 1.00 92.81 101 TYR A CA 1
ATOM 843 C C . TYR A 1 101 ? -4.996 2.249 -12.336 1.00 92.81 101 TYR A C 1
ATOM 845 O O . TYR A 1 101 ? -4.891 1.148 -11.791 1.00 92.81 101 TYR A O 1
ATOM 853 N N . SER A 1 102 ? -6.074 2.596 -13.042 1.00 88.81 102 SER A N 1
ATOM 854 C CA . SER A 1 102 ? -7.074 1.622 -13.480 1.00 88.81 102 SER A CA 1
ATOM 855 C C . SER A 1 102 ? -6.505 0.667 -14.537 1.00 88.81 102 SER A C 1
ATOM 857 O O . SER A 1 102 ? -5.477 0.921 -15.164 1.00 88.81 102 SER A O 1
ATOM 859 N N . GLU A 1 103 ? -7.213 -0.439 -14.763 1.00 86.69 103 GLU A N 1
ATOM 860 C CA . GLU A 1 103 ? -6.834 -1.470 -15.739 1.00 86.69 103 GLU A CA 1
ATOM 861 C C . GLU A 1 103 ? -6.736 -0.944 -17.181 1.00 86.69 103 GLU A C 1
ATOM 863 O O . GLU A 1 103 ? -5.972 -1.491 -17.975 1.00 86.69 103 GLU A O 1
ATOM 868 N N . ASP A 1 104 ? -7.478 0.123 -17.497 1.00 88.94 104 ASP A N 1
ATOM 869 C CA . ASP A 1 104 ? -7.584 0.698 -18.843 1.00 88.94 104 ASP A CA 1
ATOM 870 C C . ASP A 1 104 ? -6.394 1.592 -19.226 1.00 88.94 104 ASP A C 1
ATOM 872 O O . ASP A 1 104 ? -6.238 1.918 -20.402 1.00 88.94 104 ASP A O 1
ATOM 876 N N . TYR A 1 105 ? -5.562 2.005 -18.264 1.00 89.94 105 TYR A N 1
ATOM 877 C CA . TYR A 1 105 ? -4.350 2.767 -18.570 1.00 89.94 105 TYR A CA 1
ATOM 878 C C . TYR A 1 105 ? -3.287 1.856 -19.174 1.00 89.94 105 TYR A C 1
ATOM 880 O O . TYR A 1 105 ? -3.063 0.746 -18.693 1.00 89.94 105 TYR A O 1
ATOM 888 N N . ASP A 1 106 ? -2.608 2.325 -20.211 1.00 91.06 106 ASP A N 1
ATOM 889 C CA . ASP A 1 106 ? -1.526 1.613 -20.884 1.00 91.06 106 ASP A CA 1
ATOM 890 C C . ASP A 1 106 ? -0.162 2.259 -20.594 1.00 91.06 106 ASP A C 1
ATOM 892 O O . ASP A 1 106 ? -0.043 3.216 -19.826 1.00 91.06 106 ASP A O 1
ATOM 896 N N . PHE A 1 107 ? 0.899 1.705 -21.181 1.00 91.94 107 PHE A N 1
ATOM 897 C CA . PHE A 1 107 ? 2.252 2.226 -20.996 1.00 91.94 107 PHE A CA 1
ATOM 898 C C . PHE A 1 107 ? 2.448 3.642 -21.541 1.00 91.94 107 PHE A C 1
ATOM 900 O O . PHE A 1 107 ? 3.311 4.353 -21.035 1.00 91.94 107 PHE A O 1
ATOM 907 N N . GLU A 1 1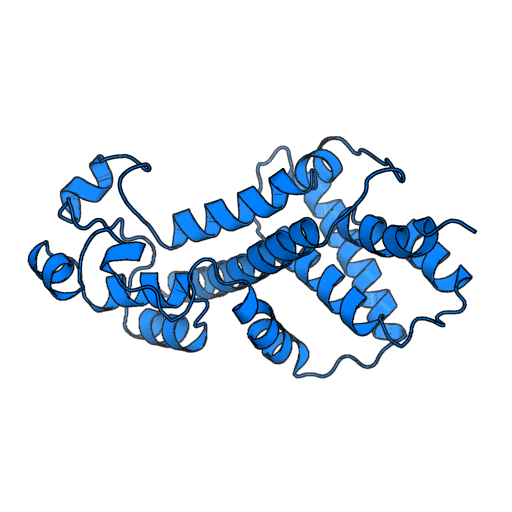08 ? 1.665 4.071 -22.536 1.00 91.56 108 GLU A N 1
ATOM 908 C CA . GLU A 1 108 ? 1.762 5.447 -23.032 1.00 91.56 108 GLU A CA 1
ATOM 909 C C . GLU A 1 108 ? 1.353 6.434 -21.944 1.00 91.56 108 GLU A C 1
ATOM 911 O O . GLU A 1 108 ? 2.009 7.453 -21.778 1.00 91.56 108 GLU A O 1
ATOM 916 N N . PHE A 1 109 ? 0.327 6.101 -21.160 1.00 89.94 109 PHE A N 1
ATOM 917 C CA . PHE A 1 109 ? -0.060 6.921 -20.018 1.00 89.94 109 PHE A CA 1
ATOM 918 C C . PHE A 1 109 ? 0.857 6.745 -18.802 1.00 89.94 109 PHE A C 1
ATOM 920 O O . PHE A 1 109 ? 1.126 7.706 -18.092 1.00 89.94 109 PHE A O 1
ATOM 927 N N . MET A 1 110 ? 1.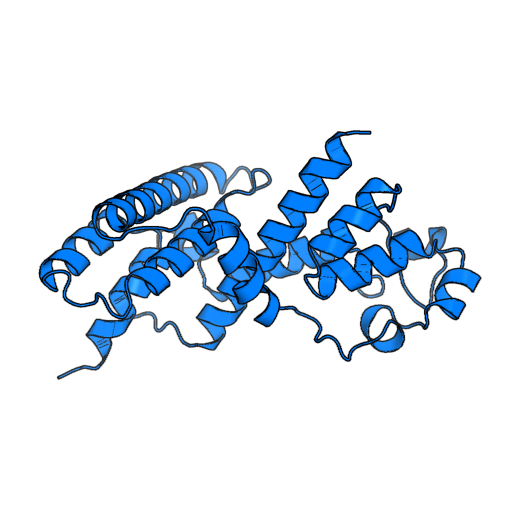292 5.514 -18.522 1.00 92.00 110 MET A N 1
ATOM 928 C CA . MET A 1 110 ? 2.025 5.204 -17.289 1.00 92.00 110 MET A CA 1
ATOM 929 C C . MET A 1 110 ? 3.517 5.548 -17.350 1.00 92.00 110 MET A C 1
ATOM 931 O O . MET A 1 110 ? 4.107 5.790 -16.305 1.00 92.00 110 MET A O 1
ATOM 935 N N . LEU A 1 111 ? 4.131 5.478 -18.533 1.00 92.12 111 LEU A N 1
ATOM 936 C CA . LEU A 1 111 ? 5.585 5.546 -18.732 1.00 92.12 111 LEU A CA 1
ATOM 937 C C . LEU A 1 111 ? 5.985 6.452 -19.909 1.00 92.12 111 LEU A C 1
ATOM 939 O O . LEU A 1 111 ? 7.124 6.377 -20.371 1.00 92.12 111 LEU A O 1
ATOM 943 N N . ASP A 1 112 ? 5.054 7.247 -20.442 1.00 89.81 112 ASP A N 1
ATOM 944 C CA . ASP A 1 112 ? 5.246 8.111 -21.616 1.00 89.81 112 ASP A CA 1
ATOM 945 C C . ASP A 1 112 ? 5.715 7.370 -22.884 1.00 89.81 112 ASP A C 1
ATOM 947 O O . ASP A 1 112 ? 6.337 7.942 -23.780 1.00 89.81 112 ASP A O 1
ATOM 951 N N . GLY A 1 113 ? 5.422 6.070 -23.005 1.00 91.94 113 GLY A N 1
ATOM 952 C CA . GLY A 1 113 ? 5.812 5.302 -24.183 1.00 91.94 113 GLY A CA 1
ATOM 953 C C . GLY A 1 113 ? 5.191 3.915 -24.267 1.00 91.94 113 GLY A C 1
ATOM 954 O O . GLY A 1 113 ? 5.102 3.194 -23.282 1.00 91.94 113 GLY A O 1
ATOM 955 N N . SER A 1 114 ? 4.807 3.493 -25.474 1.00 96.50 114 SER A N 1
ATOM 956 C CA . SER A 1 114 ? 4.310 2.130 -25.704 1.00 96.50 114 SER A CA 1
ATOM 957 C C . SER A 1 114 ? 5.372 1.068 -25.383 1.00 96.50 114 SER A C 1
ATOM 959 O O . SER A 1 114 ? 6.574 1.315 -25.493 1.00 96.50 114 SER A O 1
ATOM 961 N N . LEU A 1 115 ? 4.954 -0.165 -25.073 1.00 96.94 115 LEU A N 1
ATOM 962 C CA . LEU A 1 115 ? 5.900 -1.257 -24.809 1.00 96.94 115 LEU A CA 1
ATOM 963 C C . LEU A 1 115 ? 6.924 -1.459 -25.948 1.00 96.94 115 LEU A C 1
ATOM 965 O O . LEU A 1 115 ? 8.114 -1.499 -25.646 1.00 96.94 115 LEU A O 1
ATOM 969 N N . PRO A 1 116 ? 6.546 -1.531 -27.245 1.00 97.94 116 PRO A N 1
ATOM 970 C CA . PRO A 1 116 ? 7.530 -1.637 -28.327 1.00 97.94 116 PRO A CA 1
ATOM 971 C C . PRO A 1 116 ? 8.541 -0.485 -28.352 1.00 97.94 116 PRO A C 1
ATOM 973 O O . PRO A 1 116 ? 9.713 -0.711 -28.656 1.00 97.94 116 PRO A O 1
ATOM 976 N N . HIS A 1 117 ? 8.099 0.732 -28.019 1.00 98.00 117 HIS A N 1
ATOM 977 C CA . HIS A 1 117 ? 8.970 1.902 -27.933 1.00 98.00 117 HIS A CA 1
ATOM 978 C C . HIS A 1 117 ? 9.974 1.763 -26.786 1.00 98.00 117 HIS A C 1
ATOM 980 O O . HIS A 1 117 ? 11.177 1.873 -27.019 1.00 98.00 117 HIS A O 1
ATOM 986 N N . LEU A 1 118 ? 9.517 1.386 -25.590 1.00 97.69 118 LEU A N 1
ATOM 987 C CA . LEU A 1 118 ? 10.388 1.123 -24.439 1.00 97.69 118 LEU A CA 1
ATOM 988 C C . LEU A 1 118 ? 11.429 0.028 -24.748 1.00 97.69 118 LEU A C 1
ATOM 990 O O . LEU A 1 118 ? 12.618 0.187 -24.467 1.00 97.69 118 LEU A O 1
ATOM 994 N N . LEU A 1 119 ? 11.031 -1.058 -25.416 1.00 98.00 119 LEU A N 1
ATOM 995 C CA . LEU A 1 119 ? 11.981 -2.095 -25.844 1.00 98.00 119 LEU A CA 1
ATOM 996 C C . LEU A 1 119 ? 13.022 -1.557 -26.834 1.00 98.00 119 LEU A C 1
ATOM 998 O O . LEU A 1 119 ? 14.189 -1.943 -26.769 1.00 98.00 119 LEU A O 1
ATOM 1002 N N . SER A 1 120 ? 12.625 -0.647 -27.730 1.00 98.00 120 SER A N 1
ATOM 1003 C CA . SER A 1 120 ? 13.546 -0.013 -28.682 1.00 98.00 120 SER A CA 1
ATOM 1004 C C . SER A 1 120 ? 14.578 0.903 -28.010 1.00 98.00 120 SER A C 1
ATOM 1006 O O . SER A 1 120 ? 15.686 1.044 -28.525 1.00 98.00 120 SER A O 1
ATOM 1008 N N . LEU A 1 121 ? 14.250 1.457 -26.836 1.00 97.12 121 LEU A N 1
ATOM 1009 C CA . LEU A 1 121 ? 15.157 2.245 -25.992 1.00 97.12 121 LEU A CA 1
ATOM 1010 C C . LEU A 1 121 ? 16.112 1.377 -25.156 1.00 97.12 121 LEU A C 1
ATOM 1012 O O . LEU A 1 121 ? 17.054 1.900 -24.564 1.00 97.12 121 LEU A O 1
ATOM 1016 N N . GLY A 1 122 ? 15.900 0.057 -25.119 1.00 96.94 122 GLY A N 1
ATOM 1017 C CA . GLY A 1 122 ? 16.754 -0.896 -24.409 1.00 96.94 122 GLY A CA 1
ATOM 1018 C C . GLY A 1 122 ? 16.205 -1.384 -23.066 1.00 96.94 122 GLY A C 1
ATOM 1019 O O . GLY A 1 122 ? 16.919 -2.094 -22.354 1.00 96.94 122 GLY A O 1
ATOM 1020 N N . TYR A 1 123 ? 14.958 -1.054 -22.712 1.00 97.38 123 TYR A N 1
ATOM 1021 C CA . TYR A 1 123 ? 14.303 -1.644 -21.542 1.00 97.38 123 TYR A CA 1
ATOM 1022 C C . TYR A 1 123 ? 13.985 -3.126 -21.767 1.00 97.38 123 TYR A C 1
ATOM 1024 O O . TYR A 1 123 ? 13.764 -3.580 -22.893 1.00 97.38 123 TYR A O 1
ATOM 1032 N N . LYS A 1 124 ? 13.935 -3.903 -20.681 1.00 97.75 124 LYS A N 1
ATOM 1033 C CA . LYS A 1 124 ? 13.486 -5.297 -20.737 1.00 97.75 124 LYS A CA 1
ATOM 1034 C C . LYS A 1 124 ? 11.978 -5.361 -20.563 1.00 97.75 124 LYS A C 1
ATOM 1036 O O . LYS A 1 124 ? 11.427 -4.780 -19.635 1.00 97.75 124 LYS A O 1
ATOM 1041 N N . GLU A 1 125 ? 11.333 -6.187 -21.380 1.00 97.75 125 GLU A N 1
ATOM 1042 C CA . GLU A 1 125 ? 9.882 -6.392 -21.334 1.00 97.75 125 GLU A CA 1
ATOM 1043 C C . GLU A 1 125 ? 9.378 -6.793 -19.943 1.00 97.75 125 GLU A C 1
ATOM 1045 O O . GLU A 1 125 ? 8.343 -6.312 -19.491 1.00 97.75 125 GLU A O 1
ATOM 1050 N N . VAL A 1 126 ? 10.121 -7.666 -19.257 1.00 97.94 126 VAL A N 1
ATOM 1051 C CA . VAL A 1 126 ? 9.755 -8.152 -17.921 1.00 97.94 126 VAL A CA 1
ATOM 1052 C C . VAL A 1 126 ? 9.790 -7.053 -16.860 1.00 97.94 126 VAL A C 1
ATOM 1054 O O . VAL A 1 126 ? 8.972 -7.096 -15.949 1.00 97.94 126 VAL A O 1
ATOM 1057 N N . ASP A 1 127 ? 10.676 -6.063 -17.000 1.00 97.56 127 ASP A N 1
ATOM 1058 C CA . ASP A 1 127 ? 10.784 -4.945 -16.061 1.00 97.56 127 ASP A CA 1
ATOM 1059 C C . ASP A 1 127 ? 9.632 -3.960 -16.309 1.00 97.56 127 ASP A C 1
ATOM 1061 O O . ASP A 1 127 ? 8.923 -3.597 -15.372 1.00 97.56 127 ASP A O 1
ATOM 1065 N N . CYS A 1 128 ? 9.355 -3.612 -17.573 1.00 97.44 128 CYS A N 1
ATOM 1066 C CA . CYS A 1 128 ? 8.216 -2.753 -17.927 1.00 97.44 128 CYS A CA 1
ATOM 1067 C C . CYS A 1 128 ? 6.886 -3.352 -17.451 1.00 97.44 128 CYS A C 1
ATOM 1069 O O . CYS A 1 128 ? 6.081 -2.677 -16.816 1.00 97.44 128 CYS A O 1
ATOM 1071 N N . LYS A 1 129 ? 6.669 -4.650 -17.692 1.00 97.81 129 LYS A N 1
ATOM 1072 C CA . LYS A 1 129 ? 5.465 -5.348 -17.215 1.00 97.81 129 LYS A CA 1
ATOM 1073 C C . LYS A 1 129 ? 5.386 -5.417 -15.694 1.00 97.81 129 LYS A C 1
ATOM 1075 O O . LYS A 1 129 ? 4.285 -5.409 -15.152 1.00 97.81 129 LYS A O 1
ATOM 1080 N N . LEU A 1 130 ? 6.527 -5.484 -15.004 1.00 98.06 130 LEU A N 1
ATOM 1081 C CA . LEU A 1 130 ? 6.557 -5.467 -13.544 1.00 98.06 130 LEU A CA 1
ATOM 1082 C C . LEU A 1 130 ? 6.072 -4.116 -13.019 1.00 98.06 130 LEU A C 1
ATOM 1084 O O . LEU A 1 130 ? 5.266 -4.100 -12.090 1.00 98.06 130 LEU A O 1
ATOM 1088 N N . TYR A 1 131 ? 6.509 -3.016 -13.640 1.00 97.62 131 TYR A N 1
ATOM 1089 C CA . TYR A 1 131 ? 6.021 -1.676 -13.325 1.00 97.62 131 TYR A CA 1
ATOM 1090 C C . TYR A 1 131 ? 4.497 -1.582 -13.478 1.00 97.62 131 TYR A C 1
ATOM 1092 O O . TYR A 1 131 ? 3.801 -1.266 -12.515 1.00 97.62 131 TYR A O 1
ATOM 1100 N N . GLU A 1 132 ? 3.964 -1.948 -14.649 1.00 97.50 132 GLU A N 1
ATOM 1101 C CA . GLU A 1 132 ? 2.516 -1.927 -14.904 1.00 97.50 132 GLU A CA 1
ATOM 1102 C C . GLU A 1 132 ? 1.742 -2.775 -13.885 1.00 97.50 132 GLU A C 1
ATOM 1104 O O . GLU A 1 132 ? 0.796 -2.290 -13.261 1.00 97.50 132 GLU A O 1
ATOM 1109 N N . ALA A 1 133 ? 2.149 -4.031 -13.682 1.00 97.12 133 ALA A N 1
ATOM 1110 C CA . ALA A 1 133 ? 1.470 -4.934 -12.759 1.00 97.12 133 ALA A CA 1
ATOM 1111 C C . ALA A 1 133 ? 1.506 -4.405 -11.316 1.00 97.12 133 ALA A C 1
ATOM 1113 O O . ALA A 1 133 ? 0.512 -4.497 -10.592 1.00 97.12 133 ALA A O 1
ATOM 1114 N N . GLY A 1 134 ? 2.633 -3.821 -10.903 1.00 97.38 134 GLY A N 1
ATOM 1115 C CA . GLY A 1 134 ? 2.801 -3.208 -9.592 1.00 97.38 134 GLY A CA 1
ATOM 1116 C C . GLY A 1 134 ? 1.875 -2.013 -9.389 1.00 97.38 134 GLY A C 1
ATOM 1117 O O . GLY A 1 134 ? 1.134 -1.970 -8.402 1.00 97.38 134 GLY A O 1
ATOM 1118 N N . MET A 1 135 ? 1.836 -1.098 -10.358 1.00 97.31 135 MET A N 1
ATOM 1119 C CA . MET A 1 135 ? 1.002 0.102 -10.285 1.00 97.31 135 MET A CA 1
ATOM 1120 C C . MET A 1 135 ? -0.496 -0.177 -10.466 1.00 97.31 135 MET A C 1
ATOM 1122 O O . MET A 1 135 ? -1.313 0.607 -9.990 1.00 97.31 135 MET A O 1
ATOM 1126 N N . LYS A 1 136 ? -0.881 -1.320 -11.045 1.00 96.75 136 LYS A N 1
ATOM 1127 C CA . LYS A 1 136 ? -2.277 -1.804 -11.106 1.00 96.75 136 LYS A CA 1
ATOM 1128 C C . LYS A 1 136 ? -2.662 -2.748 -9.956 1.00 96.75 136 LYS A C 1
ATOM 1130 O O . LYS A 1 136 ? -3.769 -3.291 -9.935 1.00 96.75 136 LYS A O 1
ATOM 1135 N N . LEU A 1 137 ? -1.767 -2.957 -8.985 1.00 96.69 137 LEU A N 1
ATOM 1136 C CA . LEU A 1 137 ? -1.953 -3.871 -7.850 1.00 96.69 137 LEU A CA 1
ATOM 1137 C C . LEU A 1 137 ? -2.258 -5.331 -8.254 1.00 96.69 137 LEU A C 1
ATOM 1139 O O . LEU A 1 137 ? -2.968 -6.054 -7.542 1.00 96.69 137 LEU A O 1
ATOM 1143 N N . ASP A 1 138 ? -1.700 -5.812 -9.368 1.00 95.56 138 ASP A N 1
ATOM 1144 C CA . ASP A 1 138 ? -1.741 -7.235 -9.715 1.00 95.56 138 ASP A CA 1
ATOM 1145 C C . ASP A 1 138 ? -0.648 -8.011 -8.968 1.00 95.56 138 ASP A C 1
ATOM 1147 O O . ASP A 1 138 ? 0.415 -8.346 -9.492 1.00 95.56 138 ASP A O 1
ATOM 1151 N N . TYR A 1 139 ? -0.932 -8.329 -7.704 1.00 94.06 139 TYR A N 1
ATOM 1152 C CA . TYR A 1 139 ? -0.011 -9.067 -6.835 1.00 94.06 139 TYR A CA 1
ATOM 1153 C C . TYR A 1 139 ? 0.436 -10.421 -7.413 1.00 94.06 139 TYR A C 1
ATOM 1155 O O . TYR A 1 139 ? 1.546 -10.866 -7.123 1.00 94.06 139 TYR A O 1
ATOM 1163 N N . SER A 1 140 ? -0.423 -11.100 -8.184 1.00 94.06 140 SER A N 1
ATOM 1164 C CA . SER A 1 140 ? -0.100 -12.434 -8.713 1.00 94.06 140 SER A CA 1
ATOM 1165 C C . SER A 1 140 ? 0.873 -12.321 -9.881 1.00 94.06 140 SER A C 1
ATOM 1167 O O . SER A 1 140 ? 1.834 -13.089 -9.965 1.00 94.06 140 SER A O 1
ATOM 1169 N N . GLU A 1 141 ? 0.647 -11.342 -10.756 1.00 96.75 141 GLU A N 1
ATOM 1170 C CA . GLU A 1 141 ? 1.532 -11.068 -11.881 1.00 96.75 141 GLU A CA 1
ATOM 1171 C C . GLU A 1 141 ? 2.879 -10.507 -11.418 1.00 96.75 141 GLU A C 1
ATOM 1173 O O . GLU A 1 141 ? 3.920 -10.975 -11.879 1.00 96.75 141 GLU A O 1
ATOM 1178 N N . VAL A 1 142 ? 2.888 -9.603 -10.432 1.00 96.94 142 VAL A N 1
ATOM 1179 C CA . VAL A 1 142 ? 4.127 -9.118 -9.802 1.00 96.94 142 VAL A CA 1
ATOM 1180 C C . VAL A 1 142 ? 4.944 -10.277 -9.240 1.00 96.94 142 VAL A C 1
ATOM 1182 O O . VAL A 1 142 ? 6.133 -10.393 -9.534 1.00 96.94 142 VAL A O 1
ATOM 1185 N N . GLU A 1 143 ? 4.323 -11.186 -8.481 1.00 95.88 143 GLU A N 1
ATOM 1186 C CA . GLU A 1 143 ? 5.032 -12.358 -7.961 1.00 95.88 143 GLU A CA 1
ATOM 1187 C C . GLU A 1 143 ? 5.610 -13.221 -9.092 1.00 95.88 143 GLU A C 1
ATOM 1189 O O . GLU A 1 143 ? 6.764 -13.657 -9.016 1.00 95.88 143 GLU A O 1
ATOM 1194 N N . ARG A 1 144 ? 4.838 -13.453 -10.159 1.00 97.31 144 ARG A N 1
ATOM 1195 C CA . ARG A 1 144 ? 5.289 -14.221 -11.325 1.00 97.31 144 ARG A CA 1
ATOM 1196 C C . ARG A 1 144 ? 6.485 -13.559 -12.017 1.00 97.31 144 ARG A C 1
ATOM 1198 O O . ARG A 1 144 ? 7.436 -14.264 -12.353 1.00 97.31 144 ARG A O 1
ATOM 1205 N N . LEU A 1 145 ? 6.440 -12.244 -12.229 1.00 97.81 145 LEU A N 1
ATOM 1206 C CA . LEU A 1 145 ? 7.483 -11.465 -12.905 1.00 97.81 145 LEU A CA 1
ATOM 1207 C C . LEU A 1 145 ? 8.775 -11.403 -12.080 1.00 97.81 145 LEU A C 1
ATOM 1209 O O . LEU A 1 145 ? 9.858 -11.640 -12.618 1.00 97.81 145 LEU A O 1
ATOM 1213 N N . LEU A 1 146 ? 8.668 -11.200 -10.765 1.00 96.94 146 LEU A N 1
ATOM 1214 C CA . LEU A 1 146 ? 9.818 -11.259 -9.857 1.00 96.94 146 LEU A CA 1
ATOM 1215 C C . LEU A 1 146 ? 10.480 -12.647 -9.877 1.00 96.94 146 LEU A C 1
ATOM 1217 O O . LEU A 1 146 ? 11.702 -12.746 -9.953 1.00 96.94 146 LEU A O 1
ATOM 1221 N N . ASN A 1 147 ? 9.694 -13.732 -9.899 1.00 95.31 147 ASN A N 1
ATOM 1222 C CA . ASN A 1 147 ? 10.233 -15.100 -9.951 1.00 95.31 147 ASN A CA 1
ATOM 1223 C C . ASN A 1 147 ? 11.005 -15.414 -11.253 1.00 95.31 147 ASN A C 1
ATOM 1225 O O . ASN A 1 147 ? 11.789 -16.362 -11.266 1.00 95.31 147 ASN A O 1
ATOM 1229 N N . ILE A 1 148 ? 10.792 -14.660 -12.339 1.00 95.94 148 ILE A N 1
ATOM 1230 C CA . ILE A 1 148 ? 11.546 -14.811 -13.600 1.00 95.94 148 ILE A CA 1
ATOM 1231 C C . ILE A 1 148 ? 12.671 -13.775 -13.758 1.00 95.94 148 ILE A C 1
ATOM 1233 O O . ILE A 1 148 ? 13.270 -13.688 -14.829 1.00 95.94 148 ILE A O 1
ATOM 1237 N N . GLY A 1 149 ? 12.982 -13.021 -12.699 1.00 94.69 149 GLY A N 1
ATOM 1238 C CA . GLY A 1 149 ? 14.131 -12.117 -12.646 1.00 94.69 149 GLY A CA 1
ATOM 1239 C C . GLY A 1 149 ? 13.862 -10.688 -13.117 1.00 94.69 149 GLY A C 1
ATOM 1240 O O . GLY A 1 149 ? 14.809 -10.015 -13.524 1.00 94.69 149 GLY A O 1
ATOM 1241 N N . ALA A 1 150 ? 12.607 -10.226 -13.085 1.00 97.06 150 ALA A N 1
ATOM 1242 C CA . ALA A 1 150 ? 12.303 -8.810 -13.281 1.00 97.06 150 ALA A CA 1
ATOM 1243 C C . ALA A 1 150 ? 12.896 -7.956 -12.142 1.00 97.06 150 ALA A C 1
ATOM 1245 O O . ALA A 1 150 ? 12.898 -8.371 -10.980 1.00 97.06 150 ALA A O 1
ATOM 1246 N N . ASN A 1 151 ? 13.393 -6.766 -12.473 1.00 95.88 151 ASN A N 1
ATOM 1247 C CA . ASN A 1 151 ? 14.004 -5.832 -11.534 1.00 95.88 151 ASN A CA 1
ATOM 1248 C C . ASN A 1 151 ? 13.033 -4.677 -11.213 1.00 95.88 151 ASN A C 1
ATOM 1250 O O . ASN A 1 151 ? 12.712 -3.895 -12.108 1.00 95.88 151 ASN A O 1
ATOM 1254 N N . PRO A 1 152 ? 12.594 -4.518 -9.951 1.00 95.75 152 PRO A N 1
ATOM 1255 C CA . PRO A 1 152 ? 11.661 -3.460 -9.559 1.00 95.75 152 PRO A CA 1
ATOM 1256 C C . PRO A 1 152 ? 12.311 -2.066 -9.468 1.00 95.75 152 PRO A C 1
ATOM 1258 O O . PRO A 1 152 ? 11.592 -1.082 -9.346 1.00 95.75 152 PRO A O 1
ATOM 1261 N N . ASN A 1 153 ? 13.646 -1.968 -9.518 1.00 94.88 153 ASN A N 1
ATOM 1262 C CA . ASN A 1 153 ? 14.402 -0.717 -9.346 1.00 94.88 153 ASN A CA 1
ATOM 1263 C C . ASN A 1 153 ? 14.890 -0.128 -10.682 1.00 94.88 153 ASN A C 1
ATOM 1265 O O . ASN A 1 153 ? 15.987 0.431 -10.762 1.00 94.88 153 ASN A O 1
ATOM 1269 N N . VAL A 1 154 ? 14.137 -0.343 -11.761 1.00 94.44 154 VAL A N 1
ATOM 1270 C CA . VAL A 1 154 ? 14.470 0.196 -13.083 1.00 94.44 154 VAL A CA 1
ATOM 1271 C C . VAL A 1 154 ? 13.733 1.515 -13.269 1.00 94.44 154 VAL A C 1
ATOM 1273 O O . VAL A 1 154 ? 12.507 1.537 -13.257 1.00 94.44 154 VAL A O 1
ATOM 1276 N N . TRP A 1 155 ? 14.498 2.586 -13.473 1.00 94.81 155 TRP A N 1
ATOM 1277 C CA . TRP A 1 155 ? 13.986 3.899 -13.861 1.00 94.81 155 TRP A CA 1
ATOM 1278 C C . TRP A 1 155 ? 13.625 3.886 -15.344 1.00 94.81 155 TRP A C 1
ATOM 1280 O O . TRP A 1 155 ? 14.476 3.547 -16.166 1.00 94.81 155 TRP A O 1
ATOM 1290 N N . MET A 1 156 ? 12.381 4.223 -15.678 1.00 95.12 156 MET A N 1
ATOM 1291 C CA . MET A 1 156 ? 11.818 4.120 -17.024 1.00 95.12 156 MET A CA 1
ATOM 1292 C C . MET A 1 156 ? 11.191 5.430 -17.479 1.00 95.12 156 MET A C 1
ATOM 1294 O O . MET A 1 156 ? 10.613 6.164 -16.687 1.00 95.12 156 MET A O 1
ATOM 1298 N N . SER A 1 157 ? 11.282 5.688 -18.778 1.00 94.31 157 SER A N 1
ATOM 1299 C CA . SER A 1 157 ? 10.579 6.767 -19.469 1.00 94.31 157 SER A CA 1
ATOM 1300 C C . SER 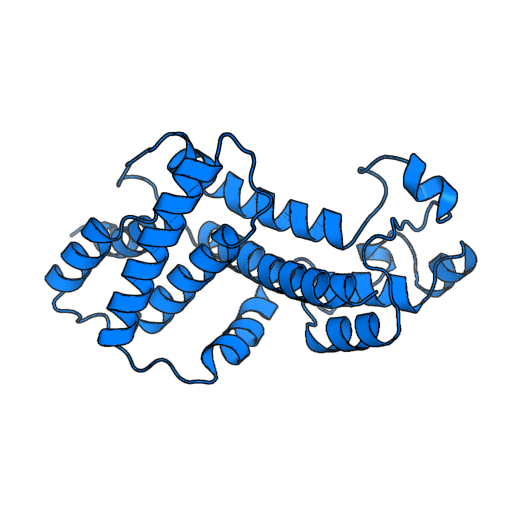A 1 157 ? 10.609 6.495 -20.970 1.00 94.31 157 SER A C 1
ATOM 1302 O O . SER A 1 157 ? 11.577 5.920 -21.480 1.00 94.31 157 SER A O 1
ATOM 1304 N N . GLY A 1 158 ? 9.573 6.922 -21.688 1.00 94.94 158 GLY A N 1
ATOM 1305 C CA . GLY A 1 158 ? 9.548 6.924 -23.147 1.00 94.94 158 GLY A CA 1
ATOM 1306 C C . GLY A 1 158 ? 10.521 7.917 -23.789 1.00 94.94 158 GLY A C 1
ATOM 1307 O O . GLY A 1 158 ? 10.784 7.808 -24.986 1.00 94.94 158 GLY A O 1
ATOM 1308 N N . ASP A 1 159 ? 11.116 8.829 -23.022 1.00 94.00 159 ASP A N 1
ATOM 1309 C CA . ASP A 1 159 ? 12.047 9.835 -23.546 1.00 94.00 159 ASP A CA 1
ATOM 1310 C C . ASP A 1 159 ? 13.524 9.438 -23.405 1.00 94.00 159 ASP A C 1
ATOM 1312 O O . ASP A 1 159 ? 14.391 9.986 -24.094 1.00 94.00 159 ASP A O 1
ATOM 1316 N N . TYR A 1 160 ? 13.833 8.467 -22.540 1.00 94.62 160 TYR A N 1
ATOM 1317 C CA . TYR A 1 160 ? 15.205 8.131 -22.163 1.00 94.62 160 TYR A CA 1
ATOM 1318 C C . TYR A 1 160 ? 15.484 6.635 -22.279 1.00 94.62 160 TYR A C 1
ATOM 1320 O O . TYR A 1 160 ? 14.642 5.796 -21.972 1.00 94.62 160 TYR A O 1
ATOM 1328 N N . ASN A 1 161 ? 16.711 6.286 -22.665 1.00 94.19 161 ASN A N 1
ATOM 1329 C CA . ASN A 1 161 ? 17.220 4.926 -22.482 1.00 94.19 161 ASN A CA 1
ATOM 1330 C C . ASN A 1 161 ? 17.538 4.669 -20.988 1.00 94.19 161 ASN A C 1
ATOM 1332 O O . ASN A 1 161 ? 17.649 5.632 -20.222 1.00 94.19 161 ASN A O 1
ATOM 1336 N N . PRO A 1 162 ? 17.751 3.409 -20.560 1.00 93.06 162 PRO A N 1
ATOM 1337 C CA . PRO A 1 162 ? 17.986 3.092 -19.149 1.00 93.06 162 PRO A CA 1
ATOM 1338 C C . PRO A 1 162 ? 19.170 3.829 -18.499 1.00 93.06 162 PRO A C 1
ATOM 1340 O O . PRO A 1 162 ? 19.108 4.174 -17.322 1.00 93.06 162 PRO A O 1
ATOM 1343 N N . GLU A 1 163 ? 20.260 4.071 -19.236 1.00 91.50 163 GLU A N 1
ATOM 1344 C CA . GLU A 1 163 ? 21.447 4.747 -18.688 1.00 91.50 163 GLU A CA 1
ATOM 1345 C C . GLU A 1 163 ? 21.207 6.240 -18.453 1.00 91.50 163 GLU A C 1
ATOM 1347 O O . GLU A 1 163 ? 21.784 6.826 -17.532 1.00 91.50 163 GLU A O 1
ATOM 1352 N N . ASP A 1 164 ? 20.385 6.864 -19.293 1.00 93.31 164 ASP A N 1
ATOM 1353 C CA . ASP A 1 164 ? 20.067 8.286 -19.208 1.00 93.31 164 ASP A CA 1
ATOM 1354 C C . ASP A 1 164 ? 18.878 8.558 -18.284 1.00 93.31 164 ASP A C 1
ATOM 1356 O O . ASP A 1 164 ? 18.884 9.578 -17.595 1.00 93.31 164 ASP A O 1
ATOM 1360 N N . ALA A 1 165 ? 17.935 7.619 -18.162 1.00 91.38 165 ALA A N 1
ATOM 1361 C CA . ALA A 1 165 ? 16.812 7.703 -17.230 1.00 91.38 165 ALA A CA 1
ATOM 1362 C C . ALA A 1 165 ? 17.286 7.884 -15.777 1.00 91.38 165 ALA A C 1
ATOM 1364 O O . ALA A 1 165 ? 16.820 8.770 -15.067 1.00 91.38 165 ALA A O 1
ATOM 1365 N N . VAL A 1 166 ? 18.317 7.141 -15.360 1.00 87.00 166 VAL A N 1
ATOM 1366 C CA . VAL A 1 166 ? 18.925 7.270 -14.019 1.00 87.00 166 VAL A CA 1
ATOM 1367 C C . VAL A 1 166 ? 19.492 8.679 -13.758 1.00 87.00 166 VAL A C 1
ATOM 1369 O O . VAL A 1 166 ? 19.658 9.082 -12.608 1.00 87.00 166 VAL A O 1
ATOM 1372 N N . LYS A 1 167 ? 19.800 9.447 -14.812 1.00 88.50 167 LYS A N 1
ATOM 1373 C CA . LYS A 1 167 ? 20.373 10.801 -14.725 1.00 88.50 167 LYS A CA 1
ATOM 1374 C C . LYS A 1 167 ? 19.333 11.910 -14.904 1.00 88.50 167 LYS A C 1
ATOM 1376 O O . LYS A 1 167 ? 19.643 13.055 -14.578 1.00 88.50 167 LYS A O 1
ATOM 1381 N N . ALA A 1 168 ? 18.153 11.599 -15.442 1.00 79.94 168 ALA A N 1
ATOM 1382 C CA . ALA A 1 168 ? 17.149 12.580 -15.861 1.00 79.94 168 ALA A CA 1
ATOM 1383 C C . ALA A 1 168 ? 16.476 13.316 -14.684 1.00 79.94 168 ALA A C 1
ATOM 1385 O O . ALA A 1 168 ? 15.915 14.391 -14.879 1.00 79.94 168 ALA A O 1
ATOM 1386 N N . GLY A 1 169 ? 16.618 12.800 -13.457 1.00 70.38 169 GLY A N 1
ATOM 1387 C CA . GLY A 1 169 ? 15.956 13.331 -12.264 1.00 70.38 169 GLY A CA 1
ATOM 1388 C C . GLY A 1 169 ? 14.511 12.840 -12.148 1.00 70.38 169 GLY A C 1
ATOM 1389 O O . GLY A 1 169 ? 13.891 12.499 -13.148 1.00 70.38 169 GLY A O 1
ATOM 1390 N N . ILE A 1 170 ? 13.988 12.797 -10.921 1.00 68.62 170 ILE A N 1
ATOM 1391 C CA . ILE A 1 170 ? 12.745 12.086 -10.559 1.00 68.62 170 ILE A CA 1
ATOM 1392 C C . ILE A 1 170 ? 11.471 12.581 -11.265 1.00 68.62 170 ILE A C 1
ATOM 1394 O O . ILE A 1 170 ? 10.513 11.833 -11.363 1.00 68.62 170 ILE A O 1
ATOM 1398 N N . ASP A 1 171 ? 11.457 13.806 -11.797 1.00 75.81 171 ASP A N 1
ATOM 1399 C CA . ASP A 1 171 ? 10.255 14.394 -12.414 1.00 75.81 171 ASP A CA 1
ATOM 1400 C C . ASP A 1 171 ? 9.963 13.872 -13.836 1.00 75.81 171 ASP A C 1
ATOM 1402 O O . ASP A 1 171 ? 8.929 14.208 -14.411 1.00 75.81 171 ASP A O 1
ATOM 1406 N N . TYR A 1 172 ? 10.879 13.099 -14.430 1.00 80.38 172 TYR A N 1
ATOM 1407 C CA . TYR A 1 172 ? 10.805 12.672 -15.838 1.00 80.38 172 TYR A CA 1
ATOM 1408 C C . TYR A 1 172 ? 10.899 11.158 -16.031 1.00 80.38 172 TYR A C 1
ATOM 1410 O O . TYR A 1 172 ? 10.974 10.677 -17.165 1.00 80.38 172 TYR A O 1
ATOM 1418 N N . VAL A 1 173 ? 10.986 10.408 -14.935 1.00 91.50 173 VAL A N 1
ATOM 1419 C CA . VAL A 1 173 ? 11.187 8.962 -14.949 1.00 91.50 173 VAL A CA 1
ATOM 1420 C C . VAL A 1 173 ? 10.403 8.307 -13.830 1.00 91.50 173 VAL A C 1
ATOM 1422 O O . VAL A 1 173 ? 10.214 8.877 -12.763 1.00 91.50 173 VAL A O 1
ATOM 1425 N N . TYR A 1 174 ? 10.021 7.066 -14.075 1.00 93.69 174 TYR A N 1
ATOM 1426 C CA . TYR A 1 174 ? 9.191 6.271 -13.191 1.00 93.69 174 TYR A CA 1
ATOM 1427 C C . TYR A 1 174 ? 9.965 5.055 -12.705 1.00 93.69 174 TYR A C 1
ATOM 1429 O O . TYR A 1 174 ? 10.690 4.417 -13.473 1.00 93.69 174 TYR A O 1
ATOM 1437 N N . CYS A 1 175 ? 9.812 4.709 -11.434 1.00 95.00 175 CYS A N 1
ATOM 1438 C CA . CYS A 1 175 ? 10.445 3.538 -10.842 1.00 95.00 175 CYS A CA 1
ATOM 1439 C C . CYS A 1 175 ? 9.458 2.892 -9.883 1.00 95.00 175 CYS A C 1
ATOM 1441 O O . CYS A 1 175 ? 8.943 3.555 -8.990 1.00 95.00 175 CYS A O 1
ATOM 1443 N N . LEU A 1 176 ? 9.209 1.588 -10.033 1.00 96.12 176 LEU A N 1
ATOM 1444 C CA . LEU A 1 176 ? 8.146 0.928 -9.277 1.00 96.12 176 LEU A CA 1
ATOM 1445 C C . LEU A 1 176 ? 8.350 1.056 -7.762 1.00 96.12 176 LEU A C 1
ATOM 1447 O O . LEU A 1 176 ? 7.401 1.333 -7.038 1.00 96.12 176 LEU A O 1
ATOM 1451 N N . THR A 1 177 ? 9.568 0.831 -7.265 1.00 94.69 177 THR A N 1
ATOM 1452 C CA . THR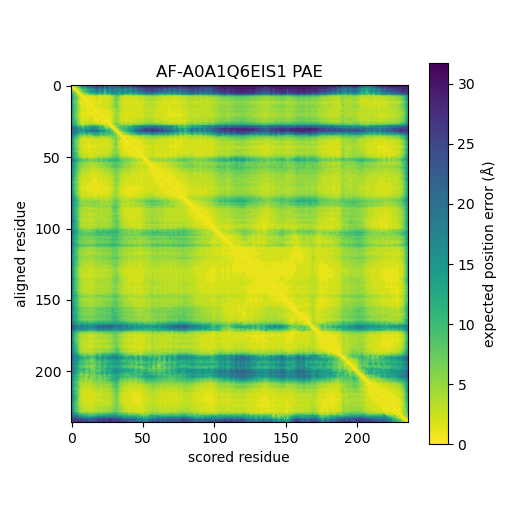 A 1 177 ? 9.841 0.944 -5.825 1.00 94.69 177 THR A CA 1
ATOM 1453 C C . THR A 1 177 ? 9.716 2.376 -5.311 1.00 94.69 177 THR A C 1
ATOM 1455 O O . THR A 1 177 ? 9.208 2.565 -4.207 1.00 94.69 177 THR A O 1
ATOM 1458 N N . ASP A 1 178 ? 10.118 3.366 -6.108 1.00 93.38 178 ASP A N 1
ATOM 1459 C CA . ASP A 1 178 ? 10.053 4.783 -5.734 1.00 93.38 178 ASP A CA 1
ATOM 1460 C C . ASP A 1 178 ? 8.613 5.317 -5.762 1.00 93.38 178 ASP A C 1
ATOM 1462 O O . ASP A 1 178 ? 8.166 5.956 -4.810 1.00 93.38 178 ASP A O 1
ATOM 1466 N N . ASP A 1 179 ? 7.839 4.952 -6.785 1.00 95.12 179 ASP A N 1
ATOM 1467 C CA . ASP A 1 179 ? 6.431 5.335 -6.919 1.00 95.12 179 ASP A CA 1
ATOM 1468 C C . ASP A 1 179 ? 5.571 4.697 -5.819 1.00 95.12 179 ASP A C 1
ATOM 1470 O O . ASP A 1 179 ? 4.729 5.364 -5.213 1.00 95.12 179 ASP A O 1
ATOM 1474 N N . ILE A 1 180 ? 5.817 3.419 -5.492 1.00 95.31 180 ILE A N 1
ATOM 1475 C CA . ILE A 1 180 ? 5.189 2.750 -4.340 1.00 95.31 180 ILE A CA 1
ATOM 1476 C C . ILE A 1 180 ? 5.477 3.525 -3.054 1.00 95.31 180 ILE A C 1
ATOM 1478 O O . ILE A 1 180 ? 4.553 3.802 -2.286 1.00 95.31 180 ILE A O 1
ATOM 1482 N N . ASN A 1 181 ? 6.745 3.861 -2.813 1.00 92.38 181 ASN A N 1
ATOM 1483 C CA . ASN A 1 181 ? 7.157 4.575 -1.611 1.00 92.38 181 ASN A CA 1
ATOM 1484 C C . ASN A 1 181 ? 6.523 5.973 -1.539 1.00 92.38 181 ASN A C 1
ATOM 1486 O O . ASN A 1 181 ? 6.041 6.373 -0.480 1.00 92.38 181 ASN A O 1
ATOM 1490 N N . THR A 1 182 ? 6.452 6.678 -2.668 1.00 92.06 182 THR A N 1
ATOM 1491 C CA . THR A 1 182 ? 5.795 7.986 -2.780 1.00 92.06 182 THR A CA 1
ATOM 1492 C C . THR A 1 182 ? 4.320 7.892 -2.396 1.00 92.06 182 THR A C 1
ATOM 1494 O O . THR A 1 182 ? 3.870 8.629 -1.521 1.00 92.06 182 THR A O 1
ATOM 1497 N N . ILE A 1 183 ? 3.581 6.915 -2.935 1.00 93.19 183 ILE A N 1
ATOM 1498 C CA . ILE A 1 183 ? 2.158 6.726 -2.611 1.00 93.19 183 ILE A CA 1
ATOM 1499 C C . ILE A 1 183 ? 1.946 6.404 -1.121 1.00 93.19 183 ILE A C 1
ATOM 1501 O O . ILE A 1 183 ? 0.989 6.881 -0.503 1.00 93.19 183 ILE A O 1
ATOM 1505 N N . VAL A 1 184 ? 2.823 5.596 -0.518 1.00 91.88 184 VAL A N 1
ATOM 1506 C CA . VAL A 1 184 ? 2.754 5.291 0.921 1.00 91.88 184 VAL A CA 1
ATOM 1507 C C . VAL A 1 184 ? 3.035 6.541 1.762 1.00 91.88 184 VAL A C 1
ATOM 1509 O O . VAL A 1 184 ? 2.301 6.802 2.720 1.00 91.88 184 VAL A O 1
ATOM 1512 N N . CYS A 1 185 ? 4.051 7.330 1.400 1.00 87.94 185 CYS A N 1
ATOM 1513 C CA . CYS A 1 185 ? 4.383 8.589 2.071 1.00 87.94 185 CYS A CA 1
ATOM 1514 C C . CYS A 1 185 ? 3.231 9.600 1.986 1.00 87.94 185 CYS A C 1
ATOM 1516 O O . CYS A 1 185 ? 2.823 10.147 3.013 1.00 87.94 185 CYS A O 1
ATOM 1518 N N . ASP A 1 186 ? 2.641 9.775 0.803 1.00 87.31 186 ASP A N 1
ATOM 1519 C CA . ASP A 1 186 ? 1.507 10.678 0.589 1.00 87.31 186 ASP A CA 1
ATOM 1520 C C . ASP A 1 186 ? 0.311 10.292 1.462 1.00 87.31 186 ASP A C 1
ATOM 1522 O O . ASP A 1 186 ? -0.307 11.149 2.102 1.00 87.31 186 ASP A O 1
ATOM 1526 N N . ALA A 1 187 ? 0.012 8.993 1.575 1.00 85.81 187 ALA A N 1
ATOM 1527 C CA . ALA A 1 187 ? -1.027 8.520 2.483 1.00 85.81 187 ALA A CA 1
ATOM 1528 C C . ALA A 1 187 ? -0.717 8.901 3.943 1.00 85.81 187 ALA A C 1
ATOM 1530 O O . ALA A 1 187 ? -1.600 9.321 4.685 1.00 85.81 187 ALA A O 1
ATOM 1531 N N . VAL A 1 188 ? 0.533 8.801 4.386 1.00 82.06 188 VAL A N 1
ATOM 1532 C CA . VAL A 1 188 ? 0.928 9.141 5.764 1.00 82.06 188 VAL A CA 1
ATOM 1533 C C . VAL A 1 188 ? 0.824 10.651 6.040 1.00 82.06 188 VAL A C 1
ATOM 1535 O O . VAL A 1 188 ? 0.393 11.054 7.135 1.00 82.06 188 VAL A O 1
ATOM 1538 N N . ASP A 1 189 ? 1.154 11.479 5.051 1.00 75.62 189 ASP A N 1
ATOM 1539 C CA . ASP A 1 189 ? 1.156 12.939 5.153 1.00 75.62 189 ASP A CA 1
ATOM 1540 C C . ASP A 1 189 ? -0.244 13.556 5.049 1.00 75.62 189 ASP A C 1
ATOM 1542 O O . ASP A 1 189 ? -0.612 14.375 5.903 1.00 75.62 189 ASP A O 1
ATOM 1546 N N . ILE A 1 190 ? -1.063 13.131 4.076 1.00 67.69 190 ILE A N 1
ATOM 1547 C CA . ILE A 1 190 ? -2.414 13.678 3.833 1.00 67.69 190 ILE A CA 1
ATOM 1548 C C . ILE A 1 190 ? -3.304 13.532 5.073 1.00 67.69 190 ILE A C 1
ATOM 1550 O O . ILE A 1 190 ? -4.090 14.425 5.398 1.00 67.69 190 ILE A O 1
ATOM 1554 N N . TYR A 1 191 ? -3.136 12.458 5.844 1.00 61.53 191 TYR A N 1
ATOM 1555 C CA . TYR A 1 191 ? -3.956 12.224 7.036 1.00 61.53 191 TYR A CA 1
ATOM 1556 C C . TYR A 1 191 ? -3.508 12.968 8.275 1.00 61.53 191 TYR A C 1
ATOM 1558 O O . TYR A 1 191 ? -4.117 12.824 9.343 1.00 61.53 191 TYR A O 1
ATOM 1566 N N . GLY A 1 192 ? -2.422 13.736 8.164 1.00 58.91 192 GLY A N 1
ATOM 1567 C CA . GLY A 1 192 ? -1.706 14.239 9.320 1.00 58.91 192 GLY A CA 1
ATOM 1568 C C . GLY A 1 192 ? -1.322 13.100 10.256 1.00 58.91 192 GLY A C 1
ATOM 1569 O O . GLY A 1 192 ? -1.035 13.373 11.413 1.00 58.91 192 GLY A O 1
ATOM 1570 N N . ILE A 1 193 ? -1.346 11.845 9.786 1.00 65.00 193 ILE A N 1
ATOM 1571 C CA . ILE A 1 193 ? -0.999 10.653 10.546 1.00 65.00 193 ILE A CA 1
ATOM 1572 C C . ILE A 1 193 ? 0.453 10.803 10.999 1.00 65.00 193 ILE A C 1
ATOM 1574 O O . ILE A 1 193 ? 0.735 10.642 12.185 1.00 65.00 193 ILE A O 1
ATOM 1578 N N . TYR A 1 194 ? 1.324 11.280 10.105 1.00 66.88 194 TYR A N 1
ATOM 1579 C CA . TYR A 1 194 ? 2.663 11.734 10.464 1.00 66.88 194 TYR A CA 1
ATOM 1580 C C . TYR A 1 194 ? 2.646 12.755 11.607 1.00 66.88 194 TYR A C 1
ATOM 1582 O O . TYR A 1 194 ? 3.272 12.551 12.641 1.00 66.88 194 TYR A O 1
ATOM 1590 N N . SER A 1 195 ? 1.868 13.833 11.474 1.00 64.94 195 SER A N 1
ATOM 1591 C CA . SER A 1 195 ? 1.756 14.866 12.515 1.00 64.94 195 SER A CA 1
ATOM 1592 C C . SER A 1 195 ? 1.155 14.330 13.825 1.00 64.94 195 SER A C 1
ATOM 1594 O O . SER A 1 195 ? 1.487 14.814 14.905 1.00 64.94 195 SER A O 1
ATOM 1596 N N . TYR A 1 196 ? 0.283 13.329 13.760 1.00 67.12 196 TYR A N 1
ATOM 1597 C CA . TYR A 1 196 ? -0.341 12.671 14.900 1.00 67.12 196 TYR A CA 1
ATOM 1598 C C . TYR A 1 196 ? 0.646 11.814 15.664 1.00 67.12 196 TYR A C 1
ATOM 1600 O O . TYR A 1 196 ? 0.721 11.895 16.891 1.00 67.12 196 TYR A O 1
ATOM 1608 N N . TRP A 1 197 ? 1.396 11.016 14.921 1.00 70.06 197 TRP A N 1
ATOM 1609 C CA . TRP A 1 197 ? 2.472 10.200 15.426 1.00 70.06 197 TRP A CA 1
ATOM 1610 C C . TRP A 1 197 ? 3.561 11.120 15.991 1.00 70.06 197 TRP A C 1
ATOM 1612 O O . TRP A 1 197 ? 3.761 11.148 17.205 1.00 70.06 197 TRP A O 1
ATOM 1622 N N . GLU A 1 198 ? 4.226 11.906 15.149 1.00 67.06 198 GLU A N 1
ATOM 1623 C CA . GLU A 1 198 ? 5.401 12.704 15.512 1.00 67.06 198 GLU A CA 1
ATOM 1624 C C . GLU A 1 198 ? 5.090 13.754 16.591 1.00 67.06 198 GLU A C 1
ATOM 1626 O O . GLU A 1 198 ? 5.842 13.899 17.555 1.00 67.06 198 GLU A O 1
ATOM 1631 N N . LYS A 1 199 ? 3.976 14.487 16.458 1.00 68.56 199 LYS A N 1
ATOM 1632 C CA . LYS A 1 199 ? 3.673 15.654 17.313 1.00 68.56 199 LYS A CA 1
ATOM 1633 C C . LYS A 1 199 ? 2.637 15.357 18.396 1.00 68.56 199 LYS A C 1
ATOM 1635 O O . LYS A 1 199 ? 2.302 16.247 19.178 1.00 68.56 199 LYS A O 1
ATOM 1640 N N . GLY A 1 200 ? 2.113 14.131 18.460 1.00 63.84 200 GLY A N 1
ATOM 1641 C CA . GLY A 1 200 ? 1.191 13.696 19.512 1.00 63.84 200 GLY A CA 1
ATOM 1642 C C . GLY A 1 200 ? -0.130 14.471 19.559 1.00 63.84 200 GLY A C 1
ATOM 1643 O O . GLY A 1 200 ? -0.710 14.621 20.638 1.00 63.84 200 GLY A O 1
ATOM 1644 N N . VAL A 1 201 ? -0.604 14.998 18.426 1.00 66.50 201 VAL A N 1
ATOM 1645 C CA . VAL A 1 201 ? -1.858 15.768 18.349 1.00 66.50 201 VAL A CA 1
ATOM 1646 C C . VAL A 1 201 ? -3.040 14.867 18.768 1.00 66.50 201 VAL A C 1
ATOM 1648 O O . VAL A 1 201 ? -3.120 13.713 18.378 1.00 66.50 201 VAL A O 1
ATOM 1651 N N . ARG A 1 202 ? -3.978 15.334 19.605 1.00 67.69 202 ARG A N 1
ATOM 1652 C CA . ARG A 1 202 ? -5.129 14.519 20.086 1.00 67.69 202 ARG A CA 1
ATOM 1653 C C . ARG A 1 202 ? -6.479 15.177 19.804 1.00 67.69 202 ARG A C 1
ATOM 1655 O O . ARG A 1 202 ? -7.370 15.186 20.651 1.00 67.69 202 ARG A O 1
ATOM 1662 N N . ASN A 1 203 ? -6.619 15.810 18.643 1.00 68.94 203 ASN A N 1
ATOM 1663 C CA . ASN A 1 203 ? -7.796 16.618 18.347 1.00 68.94 203 ASN A CA 1
ATOM 1664 C C . ASN A 1 203 ? -8.984 15.758 17.887 1.00 68.94 203 ASN A C 1
ATOM 1666 O O . ASN A 1 203 ? -9.060 15.353 16.733 1.00 68.94 203 ASN A O 1
ATOM 1670 N N . GLU A 1 204 ? -9.958 15.544 18.772 1.00 69.19 204 GLU A N 1
ATOM 1671 C CA . GLU A 1 204 ? -11.206 14.816 18.473 1.00 69.19 204 GLU A CA 1
ATOM 1672 C C . GLU A 1 204 ? -12.178 15.589 17.563 1.00 69.19 204 GLU A C 1
ATOM 1674 O O . GLU A 1 204 ? -13.242 15.083 17.215 1.00 69.19 204 GLU A O 1
ATOM 1679 N N . LYS A 1 205 ? -11.830 16.824 17.176 1.00 67.94 205 LYS A N 1
ATOM 1680 C CA . LYS A 1 205 ? -12.626 17.650 16.257 1.00 67.94 205 LYS A CA 1
ATOM 1681 C C . LYS A 1 205 ? -12.232 17.482 14.788 1.00 67.94 205 LYS A C 1
ATOM 1683 O O . LYS A 1 205 ? -12.869 18.114 13.949 1.00 67.94 205 LYS A O 1
ATOM 1688 N N . GLN A 1 206 ? -11.202 16.694 14.467 1.00 70.00 206 GLN A N 1
ATOM 1689 C CA . GLN A 1 206 ? -10.837 16.454 13.071 1.00 70.00 206 GLN A CA 1
ATOM 1690 C C . GLN A 1 206 ? -11.898 15.589 12.385 1.00 70.00 206 GLN A C 1
ATOM 1692 O O . GLN A 1 206 ? -12.288 14.535 12.889 1.00 70.00 206 GLN A O 1
ATOM 1697 N N . SER A 1 207 ? -12.372 16.049 11.231 1.00 70.50 207 SER A N 1
ATOM 1698 C CA . SER A 1 207 ? -13.200 15.255 10.332 1.00 70.50 207 SER A CA 1
ATOM 1699 C C . SER A 1 207 ? -12.317 14.360 9.470 1.00 70.50 207 SER A C 1
ATOM 1701 O O . SER A 1 207 ? -11.327 14.826 8.915 1.00 70.50 207 SER A O 1
ATOM 1703 N N . VAL A 1 208 ? -12.709 13.095 9.348 1.00 75.19 208 VAL A N 1
ATOM 1704 C CA . VAL A 1 208 ? -12.180 12.150 8.361 1.00 75.19 208 VAL A CA 1
ATOM 1705 C C . VAL A 1 208 ? -13.278 11.984 7.320 1.00 75.19 208 VAL A C 1
ATOM 1707 O O . VAL A 1 208 ? -14.390 11.582 7.674 1.00 75.19 208 VAL A O 1
ATOM 1710 N N . ASP A 1 209 ? -13.008 12.365 6.077 1.00 77.81 209 ASP A N 1
ATOM 1711 C CA . ASP A 1 209 ? -13.927 12.130 4.961 1.00 77.81 209 ASP A CA 1
ATOM 1712 C C . ASP A 1 209 ? -13.581 10.831 4.207 1.00 77.81 209 ASP A C 1
ATOM 1714 O O . ASP A 1 209 ? -12.710 10.061 4.608 1.00 77.81 209 ASP A O 1
ATOM 1718 N N . ILE A 1 210 ? -14.332 10.554 3.142 1.00 82.44 210 ILE A N 1
ATOM 1719 C CA . ILE A 1 210 ? -14.187 9.334 2.337 1.00 82.44 210 ILE A CA 1
ATOM 1720 C C . ILE A 1 210 ? -12.876 9.338 1.552 1.00 82.44 210 ILE A C 1
ATOM 1722 O O . ILE A 1 210 ? -12.227 8.300 1.458 1.00 82.44 210 ILE A O 1
ATOM 1726 N N . GLU A 1 211 ? -12.480 10.489 1.015 1.00 83.06 211 GLU A N 1
ATOM 1727 C CA . GLU A 1 211 ? -11.203 10.639 0.319 1.00 83.06 211 GLU A CA 1
ATOM 1728 C C . GLU A 1 211 ? -10.054 10.278 1.264 1.00 83.06 211 GLU A C 1
ATOM 1730 O O . GLU A 1 211 ? -9.154 9.528 0.885 1.00 83.06 211 GLU A O 1
ATOM 1735 N N . ASN A 1 212 ? -10.190 10.648 2.544 1.00 79.81 212 ASN A N 1
ATOM 1736 C CA . ASN A 1 212 ? -9.222 10.287 3.563 1.00 79.81 212 ASN A CA 1
ATOM 1737 C C . ASN A 1 212 ? -9.176 8.804 3.954 1.00 79.81 212 ASN A C 1
ATOM 1739 O O . ASN A 1 212 ? -8.225 8.325 4.568 1.00 79.81 212 ASN A O 1
ATOM 1743 N N . LEU A 1 213 ? -10.219 8.043 3.664 1.00 85.06 213 LEU A N 1
ATOM 1744 C CA . LEU A 1 213 ? -10.156 6.593 3.819 1.00 85.06 213 LEU A CA 1
ATOM 1745 C C . LEU A 1 213 ? -9.569 5.959 2.556 1.00 85.06 213 LEU A C 1
ATOM 1747 O O . LEU A 1 213 ? -8.836 4.976 2.653 1.00 85.06 213 LEU A O 1
ATOM 1751 N N . ASN A 1 214 ? -9.825 6.553 1.388 1.00 88.75 214 ASN A N 1
ATOM 1752 C CA . ASN A 1 214 ? -9.348 6.050 0.107 1.00 88.75 214 ASN A CA 1
ATOM 1753 C C . ASN A 1 214 ? -7.819 6.077 -0.006 1.00 88.75 214 ASN A C 1
ATOM 1755 O O . ASN A 1 214 ? -7.262 5.021 -0.302 1.00 88.75 214 ASN A O 1
ATOM 1759 N N . PHE A 1 215 ? -7.113 7.187 0.281 1.00 88.06 215 PHE A N 1
ATOM 1760 C CA . PHE A 1 215 ? -5.636 7.124 0.224 1.00 88.06 215 PHE A CA 1
ATOM 1761 C C . PHE A 1 215 ? -5.044 6.244 1.333 1.00 88.06 215 PHE A C 1
ATOM 1763 O O . PHE A 1 215 ? -3.949 5.734 1.166 1.00 88.06 215 PHE A O 1
ATOM 1770 N N . LEU A 1 216 ? -5.738 6.017 2.460 1.00 90.19 216 LEU A N 1
ATOM 1771 C CA . LEU A 1 216 ? -5.224 5.113 3.495 1.00 90.19 216 LEU A CA 1
ATOM 1772 C C . LEU A 1 216 ? -5.258 3.679 2.977 1.00 90.19 216 LEU A C 1
ATOM 1774 O O . LEU A 1 216 ? -4.284 2.942 3.112 1.00 90.19 216 LEU A O 1
ATOM 1778 N N . PHE A 1 217 ? -6.377 3.281 2.370 1.00 93.25 217 PHE A N 1
ATOM 1779 C CA . PHE A 1 217 ? -6.471 1.982 1.720 1.00 93.25 217 PHE A CA 1
ATOM 1780 C C . PHE A 1 217 ? -5.494 1.874 0.549 1.00 93.25 217 PHE A C 1
ATOM 1782 O O . PHE A 1 217 ? -4.845 0.841 0.424 1.00 93.25 217 PHE A O 1
ATOM 1789 N N . GLN A 1 218 ? -5.310 2.935 -0.240 1.00 94.69 218 GLN A N 1
ATOM 1790 C CA . GLN A 1 218 ? -4.293 2.982 -1.290 1.00 94.69 218 GLN A CA 1
ATOM 1791 C C . GLN A 1 218 ? -2.880 2.778 -0.720 1.00 94.69 218 GLN A C 1
ATOM 1793 O O . GLN A 1 218 ? -2.188 1.852 -1.134 1.00 94.69 218 GLN A O 1
ATOM 1798 N N . GLY A 1 219 ? -2.477 3.551 0.290 1.00 94.19 219 GLY A N 1
ATOM 1799 C CA . GLY A 1 219 ? -1.185 3.406 0.961 1.00 94.19 219 GLY A CA 1
ATOM 1800 C C . GLY A 1 219 ? -0.991 2.007 1.548 1.00 94.19 219 GLY A C 1
ATOM 1801 O O . GLY A 1 219 ? 0.047 1.388 1.350 1.00 94.19 219 GLY A O 1
ATOM 1802 N N . ALA A 1 220 ? -2.013 1.428 2.184 1.00 94.75 220 ALA A N 1
ATOM 1803 C CA . ALA A 1 220 ? -1.946 0.050 2.672 1.00 94.75 220 ALA A CA 1
ATOM 1804 C C . ALA A 1 220 ? -1.819 -0.985 1.536 1.00 94.75 220 ALA A C 1
ATOM 1806 O O . ALA A 1 220 ? -1.123 -1.994 1.691 1.00 94.75 220 ALA A O 1
ATOM 1807 N N . ALA A 1 221 ? -2.473 -0.750 0.396 1.00 96.00 221 ALA A N 1
ATOM 1808 C CA . ALA A 1 221 ? -2.390 -1.608 -0.781 1.00 96.00 221 ALA A CA 1
ATOM 1809 C C . ALA A 1 221 ? -0.979 -1.618 -1.377 1.00 96.00 221 ALA A C 1
ATOM 1811 O O . ALA A 1 221 ? -0.436 -2.692 -1.667 1.00 96.00 221 ALA A O 1
ATOM 1812 N N . TYR A 1 222 ? -0.374 -0.437 -1.497 1.00 96.00 222 TYR A N 1
ATOM 1813 C CA . TYR A 1 222 ? 0.983 -0.276 -2.002 1.00 96.00 222 TYR A CA 1
ATOM 1814 C C . TYR A 1 222 ? 2.043 -0.701 -0.990 1.00 96.00 222 TYR A C 1
ATOM 1816 O O . TYR A 1 222 ? 3.029 -1.307 -1.395 1.00 96.00 222 TYR A O 1
ATOM 1824 N N . GLN A 1 223 ? 1.791 -0.577 0.314 1.00 95.19 223 GLN A N 1
ATOM 1825 C CA . GLN A 1 223 ? 2.669 -1.170 1.322 1.00 95.19 223 GLN A CA 1
ATOM 1826 C C . GLN A 1 223 ? 2.703 -2.699 1.214 1.00 95.19 223 GLN A C 1
ATOM 1828 O O . GLN A 1 223 ? 3.771 -3.305 1.278 1.00 95.19 223 GLN A O 1
ATOM 1833 N N . LEU A 1 224 ? 1.557 -3.355 0.986 1.00 94.62 224 LEU A N 1
ATOM 1834 C CA . LEU A 1 224 ? 1.539 -4.798 0.709 1.00 94.62 224 LEU A CA 1
ATOM 1835 C C . LEU A 1 224 ? 2.323 -5.155 -0.557 1.00 94.62 224 LEU A C 1
ATOM 1837 O O . LEU A 1 224 ? 2.957 -6.213 -0.595 1.00 94.62 224 LEU A O 1
ATOM 1841 N N . MET A 1 225 ? 2.270 -4.298 -1.579 1.00 95.62 225 MET A N 1
ATOM 1842 C CA . MET A 1 225 ? 3.035 -4.481 -2.810 1.00 95.62 225 MET A CA 1
ATOM 1843 C C . MET A 1 225 ? 4.540 -4.339 -2.547 1.00 95.62 225 MET A C 1
ATOM 1845 O O . MET A 1 225 ? 5.304 -5.233 -2.906 1.00 95.62 225 MET A O 1
ATOM 1849 N N . GLY A 1 226 ? 4.956 -3.296 -1.826 1.00 94.62 226 GLY A N 1
ATOM 1850 C CA . GLY A 1 226 ? 6.339 -3.097 -1.391 1.00 94.62 226 GLY A CA 1
ATOM 1851 C C . GLY A 1 226 ? 6.860 -4.285 -0.580 1.00 94.62 226 GLY A C 1
ATOM 1852 O O . GLY A 1 226 ? 7.896 -4.858 -0.907 1.00 94.62 226 GLY A O 1
ATOM 1853 N N . MET A 1 227 ? 6.087 -4.773 0.396 1.00 92.44 227 MET A N 1
ATOM 1854 C CA . MET A 1 227 ? 6.438 -5.970 1.172 1.00 92.44 227 MET A CA 1
ATOM 1855 C C . MET A 1 227 ? 6.596 -7.228 0.300 1.00 92.44 227 MET A C 1
ATOM 1857 O O . MET A 1 227 ? 7.456 -8.066 0.589 1.00 92.44 227 MET A O 1
ATOM 1861 N N . LEU A 1 228 ? 5.762 -7.403 -0.733 1.00 92.44 228 LEU A N 1
ATOM 1862 C CA . LEU A 1 228 ? 5.887 -8.509 -1.688 1.00 92.44 228 LEU A CA 1
ATOM 1863 C C . LEU A 1 228 ? 7.199 -8.403 -2.475 1.00 92.44 228 LEU A C 1
ATOM 1865 O O . LEU A 1 228 ? 7.924 -9.396 -2.570 1.00 92.44 228 LEU A O 1
ATOM 1869 N N . ILE A 1 229 ? 7.509 -7.209 -2.983 1.00 93.69 229 ILE A N 1
ATOM 1870 C CA . ILE A 1 229 ? 8.731 -6.922 -3.738 1.00 93.69 229 ILE A CA 1
ATOM 1871 C C . ILE A 1 229 ? 9.968 -7.174 -2.865 1.00 93.69 229 ILE A C 1
ATOM 1873 O O . ILE A 1 229 ? 10.818 -7.989 -3.230 1.00 93.69 229 ILE A O 1
ATOM 1877 N N . SER A 1 230 ? 10.040 -6.582 -1.669 1.00 89.44 230 SER A N 1
ATOM 1878 C CA . SER A 1 230 ? 11.201 -6.704 -0.774 1.00 89.44 230 SER A CA 1
ATOM 1879 C C . SER A 1 230 ? 11.487 -8.151 -0.367 1.00 89.44 230 SER A C 1
ATOM 1881 O O . SER A 1 230 ? 12.639 -8.583 -0.367 1.00 89.44 230 SER A O 1
ATOM 1883 N N . ARG A 1 231 ? 10.451 -8.957 -0.091 1.00 85.25 231 ARG A N 1
ATOM 1884 C CA . ARG A 1 231 ? 10.624 -10.384 0.252 1.00 85.25 231 ARG A CA 1
ATOM 1885 C C . ARG A 1 231 ? 11.262 -11.206 -0.867 1.00 85.25 231 ARG A C 1
ATOM 1887 O O . ARG A 1 231 ? 11.903 -12.211 -0.572 1.00 85.25 231 ARG A O 1
ATOM 1894 N N . LYS A 1 232 ? 11.052 -10.828 -2.128 1.00 79.50 232 LYS A N 1
ATOM 1895 C CA . LYS A 1 232 ? 11.555 -11.561 -3.299 1.00 79.50 232 LYS A CA 1
ATOM 1896 C C . LYS A 1 232 ? 12.916 -11.045 -3.756 1.00 79.50 232 LYS A C 1
ATOM 1898 O O . LYS A 1 232 ? 13.743 -11.850 -4.169 1.00 79.50 232 LYS A O 1
ATOM 1903 N N . SER A 1 233 ? 13.176 -9.749 -3.599 1.00 65.81 233 SER A N 1
ATOM 1904 C CA . SER A 1 233 ? 14.474 -9.137 -3.907 1.00 65.81 233 SER A CA 1
ATOM 1905 C C . SER A 1 233 ? 15.597 -9.577 -2.954 1.00 65.81 233 SER A C 1
ATOM 1907 O O . SER A 1 233 ? 16.759 -9.543 -3.335 1.00 65.81 233 SER A O 1
ATOM 1909 N N . LEU A 1 234 ? 15.267 -10.048 -1.743 1.00 55.75 234 LEU A N 1
ATOM 1910 C CA . LEU A 1 234 ? 16.226 -10.583 -0.758 1.00 55.75 234 LEU A CA 1
ATOM 1911 C C . LEU A 1 234 ? 16.724 -12.016 -1.052 1.00 55.75 234 LEU A C 1
ATOM 1913 O O . LEU A 1 234 ? 17.513 -12.553 -0.276 1.00 55.75 234 LEU A O 1
ATOM 1917 N N . ILE A 1 235 ? 16.247 -12.662 -2.122 1.00 42.91 235 ILE A N 1
ATOM 1918 C CA . ILE A 1 235 ? 16.594 -14.055 -2.474 1.00 42.91 235 ILE A CA 1
ATOM 1919 C C . ILE A 1 235 ? 17.714 -14.121 -3.544 1.00 42.91 235 ILE A C 1
ATOM 1921 O O . ILE A 1 235 ? 18.060 -15.208 -4.006 1.00 42.91 235 ILE A O 1
ATOM 1925 N N . ILE A 1 236 ? 18.321 -12.987 -3.917 1.00 36.16 236 ILE A N 1
ATOM 1926 C CA . ILE A 1 236 ? 19.417 -12.911 -4.904 1.00 36.16 236 ILE A CA 1
ATOM 1927 C C . ILE A 1 236 ? 20.778 -12.806 -4.211 1.00 36.16 236 ILE A C 1
ATOM 1929 O O . ILE A 1 236 ? 20.931 -11.920 -3.343 1.00 36.16 236 ILE A O 1
#

Sequence (236 aa):
MSNQSNNLLLLYILQCRSEDFIKRFEEQNNHCFIGVYSLYQLAYSNYLILSDDEWSQSAIPVIEICRKRCKEILLYLKNIIAVPTSFEYDLRKHLKCFAYYSEDYDFEFMLDGSLPHLLSLGYKEVDCKLYEAGMKLDYSEVERLLNIGANPNVWMSGDYNPEDAVKAGIDYVYCLTDDINTIVCDAVDIYGIYSYWEKGVRNEKQSVDIENLNFLFQGAAYQLMGMLISRKSLII

Foldseek 3Di:
DDPLLPCLLLVCLLLLVQVVNVVSCVVVVVVVPVCLVVSLLSLVLSLLLLVDPPDDPLLVVLSVSSNVSSVSNNVVSVVVDPDDPCNVVVLLVVLLVLQPDAPPDACCRVAVDHLVLLVVLPDDSLQSVLLVCLSSLVLVSVLVSLVVPHDQAFWGHSVHRRVCSVVVDDVGTDGSLVVLVVLLVCLCVVLCSVVCRNVVDDDSPDDQDPVNSSSSSNNSSSSVSNVSNVVSVVVD

Solvent-accessible surface area (backbone atoms only — not comparable to full-atom values): 13085 Å² total; per-residue (Å²): 133,74,84,64,74,76,52,51,56,58,50,22,49,72,67,30,35,34,70,63,34,52,55,55,44,55,76,52,69,64,70,54,68,94,44,49,66,58,52,48,52,50,34,49,32,54,41,45,54,63,63,60,84,85,61,56,81,88,45,43,73,44,50,54,53,38,48,51,24,30,50,50,44,48,54,54,49,53,76,76,42,91,74,60,94,57,45,70,61,54,44,53,61,59,31,37,79,40,36,86,42,62,90,86,62,51,43,46,77,73,36,62,25,46,66,74,55,34,45,74,45,66,46,54,69,54,32,58,50,34,38,53,26,53,48,41,50,36,65,68,56,31,53,54,32,48,76,75,68,34,54,60,84,50,43,38,28,47,90,38,34,56,82,50,25,73,68,65,47,77,93,66,38,44,29,48,57,58,52,38,50,48,49,34,50,50,29,37,53,76,69,39,42,48,51,31,53,75,68,60,61,81,69,87,80,68,84,80,57,69,68,65,49,46,41,41,42,23,13,22,39,34,38,53,48,51,54,54,51,55,68,57,66,70,75,112

Radius of gyration: 19.84 Å; Cα contacts (8 Å, |Δi|>4): 275; chains: 1; bounding box: 50×35×55 Å

Mean predicted aligned error: 6.12 Å